Protein AF-G0MJ60-F1 (afdb_monomer_lite)

InterPro domains:
  IPR000194 ATPase, F1/V1/A1 complex, alpha/beta subunit, nucleotide-binding domain [PF00006] (176-302)
  IPR004100 ATPase, F1/V1/A1 complex, alpha/beta subunit, N-terminal domain [PF02874] (53-119)
  IPR005294 ATP synthase, F1 complex, alpha subunit [PTHR48082] (28-303)
  IPR023366 ATP synthase subunit alpha, N-terminal domain-like superfamily [G3DSA:2.40.30.20] (29-120)
  IPR027417 P-loop containing nucleoside triphosphate hydrolase [G3DSA:3.40.50.300] (121-305)
  IPR027417 P-loop containing nucleoside triphosphate hydrolase [SSF52540] (123-303)
  IPR036121 ATPase, F1/V1/A1 complex, alpha/beta subunit, N-terminal domain superfamily [SSF50615] (37-121)

Structure (mmCIF, N/CA/C/O backbone):
data_AF-G0MJ60-F1
#
_entry.id   AF-G0MJ60-F1
#
loop_
_atom_site.group_PDB
_atom_site.id
_atom_site.type_symbol
_atom_site.label_atom_id
_atom_site.label_alt_id
_atom_site.label_comp_id
_atom_site.label_asym_id
_atom_site.label_entity_id
_atom_site.label_seq_id
_atom_site.pdbx_PDB_ins_code
_atom_site.Cartn_x
_atom_site.Cartn_y
_atom_site.Cartn_z
_atom_site.occupancy
_atom_site.B_iso_or_equiv
_atom_site.auth_seq_id
_atom_site.auth_comp_id
_atom_site.auth_asym_id
_atom_site.auth_atom_id
_atom_site.pdbx_PDB_model_num
ATOM 1 N N . MET A 1 1 ? -9.569 47.016 65.591 1.00 54.44 1 MET A N 1
ATOM 2 C CA . MET A 1 1 ? -9.064 47.065 64.193 1.00 54.44 1 MET A CA 1
ATOM 3 C C . MET A 1 1 ? -8.464 45.747 63.680 1.00 54.44 1 MET A C 1
ATOM 5 O O . MET A 1 1 ? -8.486 45.545 62.473 1.00 54.44 1 MET A O 1
ATOM 9 N N . PHE A 1 2 ? -7.985 44.834 64.536 1.00 45.47 2 PHE A N 1
ATOM 10 C CA . PHE A 1 2 ? -7.385 43.557 64.103 1.00 45.47 2 PHE A CA 1
ATOM 11 C C . PHE A 1 2 ? -8.395 42.517 63.573 1.00 45.47 2 PHE A C 1
ATOM 13 O O . PHE A 1 2 ? -8.154 41.914 62.532 1.00 45.47 2 PHE A O 1
ATOM 20 N N . ALA A 1 3 ? -9.566 42.371 64.204 1.00 50.34 3 ALA A N 1
ATOM 21 C CA . ALA A 1 3 ? -10.552 41.349 63.823 1.00 50.34 3 ALA A CA 1
ATOM 22 C C . ALA A 1 3 ? -11.125 41.527 62.399 1.00 50.34 3 ALA A C 1
ATOM 24 O O . ALA A 1 3 ? -11.262 40.556 61.661 1.00 50.34 3 ALA A O 1
ATOM 25 N N . LYS A 1 4 ? -11.380 42.771 61.961 1.00 50.56 4 LYS A N 1
ATOM 26 C CA . LYS A 1 4 ? -11.866 43.048 60.594 1.00 50.56 4 LYS A CA 1
ATOM 27 C C . LYS A 1 4 ? -10.830 42.705 59.519 1.00 50.56 4 LYS A C 1
ATOM 29 O O . LYS A 1 4 ? -11.213 42.260 58.450 1.00 50.56 4 LYS A O 1
ATOM 34 N N . ARG A 1 5 ? -9.529 42.864 59.793 1.00 51.34 5 ARG A N 1
ATOM 35 C CA . ARG A 1 5 ? -8.464 42.541 58.825 1.00 51.34 5 ARG A CA 1
ATOM 36 C C . ARG A 1 5 ? -8.266 41.033 58.647 1.00 51.34 5 ARG A C 1
ATOM 38 O O . ARG A 1 5 ? -8.018 40.598 57.528 1.00 51.34 5 ARG A O 1
ATOM 45 N N . VAL A 1 6 ? -8.436 40.250 59.712 1.00 58.47 6 VAL A N 1
ATOM 46 C CA . VAL A 1 6 ? -8.325 38.780 59.665 1.00 58.47 6 VAL A CA 1
ATOM 47 C C . VAL A 1 6 ? -9.501 38.156 58.907 1.00 58.47 6 VAL A C 1
ATOM 49 O O . VAL A 1 6 ? -9.290 37.296 58.057 1.00 58.47 6 VAL A O 1
ATOM 52 N N . VAL A 1 7 ? -10.726 38.646 59.129 1.00 59.84 7 VAL A N 1
ATOM 53 C CA . VAL A 1 7 ? -11.923 38.167 58.411 1.00 59.84 7 VAL A CA 1
ATOM 54 C C . VAL A 1 7 ? -11.858 38.505 56.919 1.00 59.84 7 VAL A C 1
ATOM 56 O O . VAL A 1 7 ? -12.189 37.664 56.084 1.00 59.84 7 VAL A O 1
ATOM 59 N N . THR A 1 8 ? -11.373 39.698 56.557 1.00 60.69 8 THR A N 1
ATOM 60 C CA . THR A 1 8 ? -11.193 40.048 55.143 1.00 60.69 8 THR A CA 1
ATOM 61 C C . THR A 1 8 ? -10.135 39.164 54.485 1.00 60.69 8 THR A C 1
ATOM 63 O O . THR A 1 8 ? -10.399 38.665 53.401 1.00 60.69 8 THR A O 1
ATOM 66 N N . ALA A 1 9 ? -9.000 38.901 55.146 1.00 57.59 9 ALA A N 1
ATOM 67 C CA . ALA A 1 9 ? -7.932 38.049 54.611 1.00 57.59 9 ALA A CA 1
ATOM 68 C C . ALA A 1 9 ? -8.353 36.578 54.428 1.00 57.59 9 ALA A C 1
ATOM 70 O O . ALA A 1 9 ? -7.997 35.959 53.426 1.00 57.59 9 ALA A O 1
ATOM 71 N N . LEU A 1 10 ? -9.156 36.033 55.351 1.00 53.66 10 LEU A N 1
ATOM 72 C CA . LEU A 1 10 ? -9.730 34.688 55.227 1.00 53.66 10 LEU A CA 1
ATOM 73 C C . LEU A 1 10 ? -10.715 34.599 54.052 1.00 53.66 10 LEU A C 1
ATOM 75 O O . LEU A 1 10 ? -10.657 33.650 53.272 1.00 53.66 10 LEU A O 1
ATOM 79 N N . ASN A 1 11 ? -11.554 35.619 53.855 1.00 51.12 11 ASN A N 1
ATOM 80 C CA . ASN A 1 11 ? -12.496 35.651 52.734 1.00 51.12 11 ASN A CA 1
ATOM 81 C C . ASN A 1 11 ? -11.802 35.795 51.369 1.00 51.12 11 ASN A C 1
ATOM 83 O O . ASN A 1 11 ? -12.279 35.228 50.383 1.00 51.12 11 ASN A O 1
ATOM 87 N N . THR A 1 12 ? -10.667 36.501 51.282 1.00 54.78 12 THR A N 1
ATOM 88 C CA . THR A 1 12 ? -9.861 36.535 50.049 1.00 54.78 12 THR A CA 1
ATOM 89 C C . THR A 1 12 ? -9.160 35.203 49.788 1.00 54.78 12 THR A C 1
ATOM 91 O O . THR A 1 12 ? -9.137 34.762 48.643 1.00 54.78 12 THR A O 1
ATOM 94 N N . ALA A 1 13 ? -8.651 34.525 50.822 1.00 50.16 13 ALA A N 1
ATOM 95 C CA . ALA A 1 13 ? -8.004 33.218 50.676 1.00 50.16 13 ALA A CA 1
ATOM 96 C C . ALA A 1 13 ? -8.979 32.129 50.182 1.00 50.16 13 ALA A C 1
ATOM 98 O O . ALA A 1 13 ? -8.639 31.365 49.279 1.00 50.16 13 ALA A O 1
ATOM 99 N N . VAL A 1 14 ? -10.221 32.126 50.684 1.00 51.00 14 VAL A N 1
ATOM 100 C CA . VAL A 1 14 ? -11.287 31.213 50.223 1.00 51.00 14 VAL A CA 1
ATOM 101 C C . VAL A 1 14 ? -11.702 31.513 48.774 1.00 51.00 14 VAL A C 1
ATOM 103 O O . VAL A 1 14 ? -11.922 30.592 47.986 1.00 51.00 14 VAL A O 1
ATOM 106 N N . LYS A 1 15 ? -11.740 32.791 48.363 1.00 46.34 15 LYS A N 1
ATOM 107 C CA . LYS A 1 15 ? -12.003 33.171 46.960 1.00 46.34 15 LYS A CA 1
ATOM 108 C C . LYS A 1 15 ? -10.890 32.734 46.001 1.00 46.34 15 LYS A C 1
ATOM 110 O O . LYS A 1 15 ? -11.195 32.337 44.880 1.00 46.34 15 LYS A O 1
ATOM 115 N N . VAL A 1 16 ? -9.627 32.780 46.428 1.00 52.78 16 VAL A N 1
ATOM 116 C CA . VAL A 1 16 ? -8.479 32.355 45.607 1.00 52.78 16 VAL A CA 1
ATOM 117 C C . VAL A 1 16 ? -8.405 30.827 45.492 1.00 52.78 16 VAL A C 1
ATOM 119 O O . VAL A 1 16 ? -8.124 30.322 44.407 1.00 52.78 16 VAL A O 1
ATOM 122 N N . GLN A 1 17 ? -8.752 30.078 46.547 1.00 46.25 17 GLN A N 1
ATOM 123 C CA . GLN A 1 17 ? -8.867 28.614 46.467 1.00 46.25 17 GLN A CA 1
ATOM 124 C C . GLN A 1 17 ? -10.016 28.162 45.551 1.00 46.25 17 GLN A C 1
ATOM 126 O O . GLN A 1 17 ? -9.816 27.267 44.733 1.00 46.25 17 GLN A O 1
ATOM 131 N N . ASN A 1 18 ? -11.175 28.829 45.587 1.00 39.41 18 ASN A N 1
ATOM 132 C CA . ASN A 1 18 ? -12.294 28.496 44.693 1.00 39.41 18 ASN A CA 1
ATOM 133 C C . ASN A 1 18 ? -12.046 28.900 43.227 1.00 39.41 18 ASN A C 1
ATOM 135 O O . ASN A 1 18 ? -12.547 28.239 42.319 1.00 39.41 18 ASN A O 1
ATOM 139 N N . ALA A 1 19 ? -11.236 29.933 42.973 1.00 41.22 19 ALA A N 1
ATOM 140 C CA . ALA A 1 19 ? -10.820 30.301 41.617 1.00 41.22 19 ALA A CA 1
ATOM 141 C C . ALA A 1 19 ? -9.794 29.317 41.017 1.00 41.22 19 ALA A C 1
ATOM 143 O O . ALA A 1 19 ? -9.767 29.136 39.803 1.00 41.22 19 ALA A O 1
ATOM 144 N N . GLY A 1 20 ? -8.987 28.646 41.849 1.00 34.19 20 GLY A N 1
ATOM 145 C CA . GLY A 1 20 ? -8.040 27.611 41.412 1.00 34.19 20 GLY A CA 1
ATOM 146 C C . GLY A 1 20 ? -8.690 26.274 41.035 1.00 34.19 20 GLY A C 1
ATOM 147 O O . GLY A 1 20 ? -8.126 25.525 40.243 1.00 34.19 20 GLY A O 1
ATOM 148 N N . ILE A 1 21 ? -9.890 25.993 41.551 1.00 39.50 21 ILE A N 1
ATOM 149 C CA . ILE A 1 21 ? -10.638 24.751 41.280 1.00 39.50 21 ILE A CA 1
ATOM 150 C C . ILE A 1 21 ? -11.489 24.872 40.000 1.00 39.50 21 ILE A C 1
ATOM 152 O O . ILE A 1 21 ? -11.779 23.876 39.342 1.00 39.50 21 ILE A O 1
ATOM 156 N N . ALA A 1 22 ? -11.839 26.092 39.580 1.00 34.38 22 ALA A N 1
ATOM 157 C CA . ALA A 1 22 ? -12.665 26.323 38.392 1.00 34.38 22 ALA A CA 1
ATOM 158 C C . ALA A 1 22 ? -11.919 26.134 37.051 1.00 34.38 22 ALA A C 1
ATOM 160 O O . ALA A 1 22 ? -12.559 26.031 36.003 1.00 34.38 22 ALA A O 1
ATOM 161 N N . THR A 1 23 ? -10.583 26.066 37.054 1.00 34.84 23 THR A N 1
ATOM 162 C CA . THR A 1 23 ? -9.768 26.073 35.820 1.00 34.84 23 THR A CA 1
ATOM 163 C C . THR A 1 23 ? -9.271 24.688 35.385 1.00 34.84 23 THR A C 1
ATOM 165 O O . THR A 1 23 ? -8.738 24.555 34.288 1.00 34.84 23 THR A O 1
ATOM 168 N N . THR A 1 24 ? -9.488 23.636 36.181 1.00 33.94 24 THR A N 1
ATOM 169 C CA . THR A 1 24 ? -9.115 22.243 35.847 1.00 33.94 24 THR A CA 1
ATOM 170 C C . THR A 1 24 ? -10.289 21.371 35.389 1.00 33.94 24 THR A C 1
ATOM 172 O O . THR A 1 24 ? -10.084 20.223 35.013 1.00 33.94 24 THR A O 1
ATOM 175 N N . ALA A 1 25 ? -11.506 21.919 35.312 1.00 32.41 25 ALA A N 1
ATOM 176 C CA . ALA A 1 25 ? -12.705 21.206 34.851 1.00 32.41 25 ALA A CA 1
ATOM 177 C C . ALA A 1 25 ? -13.081 21.483 33.377 1.00 32.41 25 ALA A C 1
ATOM 179 O O . ALA A 1 25 ? -14.219 21.267 32.969 1.00 32.41 25 ALA A O 1
ATOM 180 N N . ARG A 1 26 ? -12.142 21.954 32.545 1.00 31.30 26 ARG A N 1
ATOM 181 C CA . ARG A 1 26 ? -12.299 21.977 31.076 1.00 31.30 26 ARG A CA 1
ATOM 182 C C . ARG A 1 26 ? -11.484 20.855 30.455 1.00 31.30 26 ARG A C 1
ATOM 184 O O . ARG A 1 26 ? -10.456 21.082 29.830 1.00 31.30 26 ARG A O 1
ATOM 191 N N . GLY A 1 27 ? -11.935 19.630 30.670 1.00 34.69 27 GLY A N 1
ATOM 192 C CA . GLY A 1 27 ? -11.237 18.466 30.148 1.00 34.69 27 GLY A CA 1
ATOM 193 C C . GLY A 1 27 ? -11.953 17.164 30.433 1.00 34.69 27 GLY A C 1
ATOM 194 O O . GLY A 1 27 ? -11.290 16.233 30.841 1.00 34.69 27 GLY A O 1
ATOM 195 N N . MET A 1 28 ? -13.281 17.121 30.287 1.00 37.91 28 MET A N 1
ATOM 196 C CA . MET A 1 28 ? -14.085 15.900 30.120 1.00 37.91 28 MET A CA 1
ATOM 197 C C . MET A 1 28 ? -15.556 16.311 30.022 1.00 37.91 28 MET A C 1
ATOM 199 O O . MET A 1 28 ? -16.295 16.302 30.997 1.00 37.91 28 MET A O 1
ATOM 203 N N . ALA A 1 29 ? -15.981 16.704 28.823 1.00 34.25 29 ALA A N 1
ATOM 204 C CA . ALA A 1 29 ? -17.389 16.639 28.454 1.00 34.25 29 ALA A CA 1
ATOM 205 C C . ALA A 1 29 ? -17.613 15.288 27.759 1.00 34.25 29 ALA A C 1
ATOM 207 O O . ALA A 1 29 ? -17.734 15.219 26.542 1.00 34.25 29 ALA A O 1
ATOM 208 N N . ALA A 1 30 ? -17.556 14.209 28.540 1.00 41.56 30 ALA A N 1
ATOM 209 C CA . ALA A 1 30 ? -18.391 13.044 28.274 1.00 41.56 30 ALA A CA 1
ATOM 210 C C . ALA A 1 30 ? -19.732 13.386 28.924 1.00 41.56 30 ALA A C 1
ATOM 212 O O . ALA A 1 30 ? -19.757 13.820 30.081 1.00 41.56 30 ALA A O 1
ATOM 213 N N . SER A 1 31 ? -20.822 13.347 28.164 1.00 45.84 31 SER A N 1
ATOM 214 C CA . SER A 1 31 ? -22.117 13.811 28.656 1.00 45.84 31 SER A CA 1
ATOM 215 C C . SER A 1 31 ? -22.508 13.009 29.906 1.00 45.84 31 SER A C 1
ATOM 217 O O . SER A 1 31 ? -22.337 11.793 29.950 1.00 45.84 31 SER A O 1
ATOM 219 N N . GLY A 1 32 ? -23.029 13.660 30.954 1.00 51.28 32 GLY A N 1
ATOM 220 C CA . GLY A 1 32 ? -23.423 12.982 32.204 1.00 51.28 32 GLY A CA 1
ATOM 221 C C . GLY A 1 32 ? -24.431 11.835 32.006 1.00 51.28 32 GLY A C 1
ATOM 222 O O . GLY A 1 32 ? -24.570 10.970 32.870 1.00 51.28 32 GLY A O 1
ATOM 223 N N . SER A 1 33 ? -25.085 11.781 30.843 1.00 58.59 33 SER A N 1
ATOM 224 C CA . SER A 1 33 ? -25.929 10.672 30.396 1.00 58.59 33 SER A CA 1
ATOM 225 C C . SER A 1 33 ? -25.166 9.393 30.030 1.00 58.59 33 SER A C 1
ATOM 227 O O . SER A 1 33 ? -25.712 8.309 30.211 1.00 58.59 33 SER A O 1
ATOM 229 N N . GLU A 1 34 ? -23.928 9.480 29.537 1.00 54.66 34 GLU A N 1
ATOM 230 C CA . GLU A 1 34 ? -23.114 8.317 29.137 1.00 54.66 34 GLU A CA 1
ATOM 231 C C . GLU A 1 34 ? -22.663 7.512 30.354 1.00 54.66 34 GLU A C 1
ATOM 233 O O . GLU A 1 34 ? -22.839 6.295 30.413 1.00 54.66 34 GLU A O 1
ATOM 238 N N . VAL A 1 35 ? -22.138 8.213 31.361 1.00 64.31 35 VAL A N 1
ATOM 239 C CA . VAL A 1 35 ? -21.702 7.602 32.620 1.00 64.31 35 VAL A CA 1
ATOM 240 C C . VAL A 1 35 ? -22.905 7.024 33.367 1.00 64.31 35 VAL A C 1
ATOM 242 O O . VAL A 1 35 ? -22.814 5.921 33.896 1.00 64.31 35 VAL A O 1
ATOM 245 N N . SER A 1 36 ? -24.054 7.709 33.335 1.00 69.94 36 SER A N 1
ATOM 246 C CA . SER A 1 36 ? -25.280 7.236 33.991 1.00 69.94 36 SER A CA 1
ATOM 247 C C . SER A 1 36 ? -25.836 5.963 33.349 1.00 69.94 36 SER A C 1
ATOM 249 O O . SER A 1 36 ? -26.116 5.023 34.076 1.00 69.94 36 SER A O 1
ATOM 251 N N . LYS A 1 37 ? -25.898 5.857 32.011 1.00 69.69 37 LYS A N 1
ATOM 252 C CA . LYS A 1 37 ? -26.376 4.632 31.333 1.00 69.69 37 LYS A CA 1
ATOM 253 C C . LYS A 1 37 ? -25.470 3.424 31.573 1.00 69.69 37 LYS A C 1
ATOM 255 O O . LYS A 1 37 ? -25.962 2.329 31.818 1.00 69.69 37 LYS A O 1
ATOM 260 N N . ILE A 1 38 ? -24.149 3.619 31.534 1.00 68.44 38 ILE A N 1
ATOM 261 C CA . ILE A 1 38 ? -23.183 2.537 31.792 1.00 68.44 38 ILE A CA 1
ATOM 262 C C . ILE A 1 38 ? -23.239 2.102 33.268 1.00 68.44 38 ILE A C 1
ATOM 264 O O . ILE A 1 38 ? -23.095 0.918 33.577 1.00 68.44 38 ILE A O 1
ATOM 268 N N . LEU A 1 39 ? -23.464 3.043 34.192 1.00 68.12 39 LEU A N 1
ATOM 269 C CA . LEU A 1 39 ? -23.657 2.746 35.614 1.00 68.12 39 LEU A CA 1
ATOM 270 C C . LEU A 1 39 ? -25.002 2.066 35.889 1.00 68.12 39 LEU A C 1
ATOM 272 O O . LEU A 1 39 ? -25.039 1.124 36.674 1.00 68.12 39 LEU A O 1
ATOM 276 N N . GLU A 1 40 ? -26.080 2.487 35.230 1.00 70.25 40 GLU A N 1
ATOM 277 C CA . GLU A 1 40 ? -27.395 1.843 35.298 1.00 70.25 40 GLU A CA 1
ATOM 278 C C . GLU A 1 40 ? -27.322 0.397 34.793 1.00 70.25 40 GLU A C 1
ATOM 280 O O . GLU A 1 40 ? -27.773 -0.502 35.498 1.00 70.25 40 GLU A O 1
ATOM 285 N N . GLU A 1 41 ? -26.669 0.142 33.649 1.00 67.06 41 GLU A N 1
ATOM 286 C CA . GLU A 1 41 ? -26.423 -1.219 33.139 1.00 67.06 41 GLU A CA 1
ATOM 287 C C . GLU A 1 41 ? -25.628 -2.078 34.147 1.00 67.06 41 GLU A C 1
ATOM 289 O O . GLU A 1 41 ? -25.938 -3.256 34.329 1.00 67.06 41 GLU A O 1
ATOM 294 N N . ARG A 1 42 ? -24.646 -1.498 34.861 1.00 60.88 42 ARG A N 1
ATOM 295 C CA . ARG A 1 42 ? -23.887 -2.199 35.919 1.00 60.88 42 ARG A CA 1
ATOM 296 C C . ARG A 1 42 ? -24.704 -2.468 37.187 1.00 60.88 42 ARG A C 1
ATOM 298 O O . ARG A 1 42 ? -24.479 -3.489 37.829 1.00 60.88 42 ARG A O 1
ATOM 305 N N . ILE A 1 43 ? -25.610 -1.567 37.566 1.00 67.19 43 ILE A N 1
ATOM 306 C CA . ILE A 1 43 ? -26.455 -1.691 38.768 1.00 67.19 43 ILE A CA 1
ATOM 307 C C . ILE A 1 43 ? -27.618 -2.662 38.527 1.00 67.19 43 ILE A C 1
ATOM 309 O O . ILE A 1 43 ? -27.999 -3.398 39.434 1.00 67.19 43 ILE A O 1
ATOM 313 N N . LEU A 1 44 ? -28.153 -2.709 37.304 1.00 65.12 44 LEU A N 1
ATOM 314 C CA 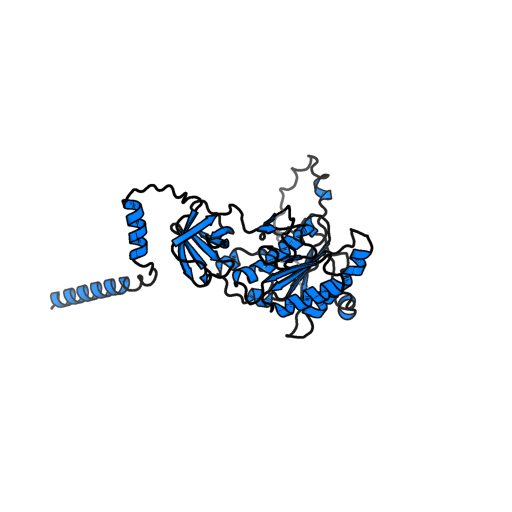. LEU A 1 44 ? -29.284 -3.563 36.927 1.00 65.12 44 LEU A CA 1
ATOM 315 C C . LEU A 1 44 ? -28.933 -5.054 36.816 1.00 65.12 44 LEU A C 1
ATOM 317 O O . LEU A 1 44 ? -29.816 -5.851 36.503 1.00 65.12 44 LEU A O 1
ATOM 321 N N . GLY A 1 45 ? -27.678 -5.451 37.069 1.00 50.22 45 GLY A N 1
ATOM 322 C CA . GLY A 1 45 ? -27.286 -6.855 37.255 1.00 50.22 45 GLY A CA 1
ATOM 323 C C . GLY A 1 45 ? -27.631 -7.777 36.084 1.00 50.22 45 GLY A C 1
ATOM 324 O O . GLY A 1 45 ? -27.663 -8.995 36.241 1.00 50.22 45 GLY A O 1
ATOM 325 N N . THR A 1 46 ? -27.913 -7.214 34.908 1.00 47.09 46 THR A N 1
ATOM 326 C CA . THR A 1 46 ? -28.185 -7.999 33.716 1.00 47.09 46 THR A CA 1
ATOM 327 C C . THR A 1 46 ? -26.832 -8.392 33.151 1.00 47.09 46 THR A C 1
ATOM 329 O O . THR A 1 46 ? -26.265 -7.707 32.302 1.00 47.09 46 THR A O 1
ATOM 332 N N . GLU A 1 47 ? -26.303 -9.515 33.632 1.00 45.72 47 GLU A N 1
ATOM 333 C CA . GLU A 1 47 ? -25.312 -10.308 32.911 1.00 45.72 47 GLU A CA 1
ATOM 334 C C . GLU A 1 47 ? -25.948 -10.842 31.613 1.00 45.72 47 GLU A C 1
ATOM 336 O O . GLU A 1 47 ? -26.038 -12.042 31.369 1.00 45.72 47 GLU A O 1
ATOM 341 N N . THR A 1 48 ? -26.405 -9.962 30.719 1.00 49.22 48 THR A N 1
ATOM 342 C CA . THR A 1 48 ? -26.344 -10.311 29.307 1.00 49.22 48 THR A CA 1
ATOM 343 C C . THR A 1 48 ? -24.859 -10.446 29.048 1.00 49.22 48 THR A C 1
ATOM 345 O O . THR A 1 48 ? -24.158 -9.436 28.986 1.00 49.22 48 THR A O 1
ATOM 348 N N . GLY A 1 49 ? -24.379 -11.689 28.988 1.00 46.19 49 GLY A N 1
ATOM 349 C CA . GLY A 1 49 ? -23.034 -12.071 28.577 1.00 46.19 49 GLY A CA 1
ATOM 350 C C . GLY A 1 49 ? -22.770 -11.657 27.132 1.00 46.19 49 GLY A C 1
ATOM 351 O O . GLY A 1 49 ? -22.491 -12.480 26.268 1.00 46.19 49 GLY A O 1
ATOM 352 N N . ILE A 1 50 ? -22.888 -10.363 26.844 1.00 52.66 50 ILE A N 1
ATOM 353 C CA . ILE A 1 50 ? -22.231 -9.733 25.722 1.00 52.66 50 ILE A CA 1
ATOM 354 C C . ILE A 1 50 ? -20.766 -9.934 26.054 1.00 52.66 50 ILE A C 1
ATOM 356 O O . ILE A 1 50 ? -20.292 -9.455 27.084 1.00 52.66 50 ILE A O 1
ATOM 360 N N . ASN A 1 51 ? -20.089 -10.737 25.244 1.00 59.72 51 ASN A N 1
ATOM 361 C CA . ASN A 1 51 ? -18.696 -11.097 25.423 1.00 59.72 51 ASN A CA 1
ATOM 362 C C . ASN A 1 51 ? -17.827 -9.832 25.253 1.00 59.72 51 ASN A C 1
ATOM 364 O O . ASN A 1 51 ? -17.224 -9.610 24.203 1.00 59.72 51 ASN A O 1
ATOM 368 N N . LEU A 1 52 ? -17.831 -8.947 26.260 1.00 62.31 52 LEU A N 1
ATOM 369 C CA . LEU A 1 52 ? -17.146 -7.646 26.288 1.00 62.31 52 LEU A CA 1
ATOM 370 C C . LEU A 1 52 ? -15.619 -7.808 26.241 1.00 62.31 52 LEU A C 1
ATOM 372 O O . LEU A 1 52 ? -14.877 -6.835 26.111 1.00 62.31 52 LEU A O 1
ATOM 376 N N . GLU A 1 53 ? -15.140 -9.045 26.372 1.00 71.12 53 GLU A N 1
ATOM 377 C CA . GLU A 1 53 ? -13.753 -9.413 26.126 1.00 71.12 53 GLU A CA 1
ATOM 378 C C . GLU A 1 53 ? -13.365 -9.259 24.651 1.00 71.12 53 GLU A C 1
ATOM 380 O O . GLU A 1 53 ? -12.255 -8.814 24.350 1.00 71.12 53 GLU A O 1
ATOM 385 N N . GLU A 1 54 ? -14.288 -9.579 23.739 1.00 81.75 54 GLU A N 1
ATOM 386 C CA . GLU A 1 54 ? -14.053 -9.623 22.289 1.00 81.75 54 GLU A CA 1
ATOM 387 C C . GLU A 1 54 ? -14.884 -8.609 21.498 1.00 81.75 54 GLU A C 1
ATOM 389 O O . GLU A 1 54 ? -14.574 -8.303 20.343 1.00 81.75 54 GLU A O 1
ATOM 394 N N . THR A 1 55 ? -15.928 -8.071 22.125 1.00 89.00 55 THR A N 1
ATOM 395 C CA . THR A 1 55 ? -16.840 -7.096 21.532 1.00 89.00 55 THR A CA 1
ATOM 396 C C . THR A 1 55 ? -16.856 -5.802 22.336 1.00 89.00 55 THR A C 1
ATOM 398 O O . THR A 1 55 ? -16.590 -5.782 23.539 1.00 89.00 55 THR A O 1
ATOM 401 N N . GLY A 1 56 ? -17.137 -4.698 21.657 1.00 90.44 56 GLY A N 1
ATOM 402 C CA . GLY A 1 56 ? -17.293 -3.386 22.263 1.00 90.44 56 G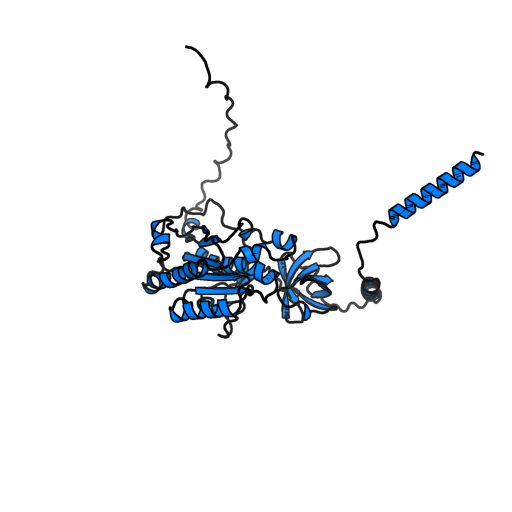LY A CA 1
ATOM 403 C C . GLY A 1 56 ? -18.447 -2.607 21.651 1.00 90.44 56 GLY A C 1
ATOM 404 O O . GLY A 1 56 ? -19.016 -3.021 20.642 1.00 90.44 56 GLY A O 1
ATOM 405 N N . LYS A 1 57 ? -18.787 -1.477 22.269 1.00 92.81 57 LYS A N 1
ATOM 406 C CA . LYS A 1 57 ? -19.786 -0.522 21.775 1.00 92.81 57 LYS A CA 1
ATOM 407 C C . LYS A 1 57 ? -19.118 0.814 21.472 1.00 92.81 57 LYS A C 1
ATOM 409 O O . LYS A 1 57 ? -18.330 1.301 22.284 1.00 92.81 57 LYS A O 1
ATOM 414 N N . VAL A 1 58 ? -19.436 1.422 20.334 1.00 94.69 58 VAL A N 1
ATOM 415 C CA . VAL A 1 58 ? -18.976 2.777 20.003 1.00 94.69 58 VAL A CA 1
ATOM 416 C C . VAL A 1 58 ? -19.613 3.771 20.975 1.00 94.69 58 VAL A C 1
ATOM 418 O O . VAL A 1 58 ? -20.833 3.863 21.062 1.00 94.69 58 VAL A O 1
ATOM 421 N N . LEU A 1 59 ? -18.789 4.510 21.712 1.00 92.69 59 LEU A N 1
ATOM 422 C CA . LEU A 1 59 ? -19.214 5.606 22.582 1.00 92.69 59 LEU A CA 1
ATOM 423 C C . LEU A 1 59 ? -19.409 6.888 21.783 1.00 92.69 59 LEU A C 1
ATOM 425 O O . LEU A 1 59 ? -20.425 7.550 21.921 1.00 92.69 59 LEU A O 1
ATOM 429 N N . SER A 1 60 ? -18.423 7.227 20.957 1.00 92.19 60 SER A N 1
ATOM 430 C CA . SER A 1 60 ? -18.446 8.416 20.113 1.00 92.19 60 SER A CA 1
ATOM 431 C C . SER A 1 60 ? -17.561 8.229 18.892 1.00 92.19 60 SER A C 1
ATOM 433 O O . SER A 1 60 ? -16.625 7.422 18.901 1.00 92.19 60 SER A O 1
ATOM 435 N N . ILE A 1 61 ? -17.854 8.982 17.836 1.00 92.44 61 ILE A N 1
ATOM 436 C CA . ILE A 1 61 ? -17.049 9.025 16.620 1.00 92.44 61 ILE A CA 1
ATOM 437 C C . ILE A 1 61 ? -16.874 10.468 16.154 1.00 92.44 61 ILE A C 1
ATOM 439 O O . ILE A 1 61 ? -17.824 11.247 16.123 1.00 92.44 61 ILE A O 1
ATOM 443 N N . GLY A 1 62 ? -15.643 10.831 15.805 1.00 88.31 62 GLY A N 1
ATOM 444 C CA . GLY A 1 62 ? -15.315 12.149 15.276 1.00 88.31 62 GLY A CA 1
ATOM 445 C C . GLY A 1 62 ? -13.951 12.145 14.604 1.00 88.31 62 GLY A C 1
ATOM 446 O O . GLY A 1 62 ? -13.035 11.462 15.062 1.00 88.31 62 GLY A O 1
ATOM 447 N N . ASP A 1 63 ? -13.830 12.884 13.502 1.00 83.88 63 ASP A N 1
ATOM 448 C CA . ASP A 1 63 ? -12.592 13.038 12.729 1.00 83.88 63 ASP A CA 1
ATOM 449 C C . ASP A 1 63 ? -11.922 11.695 12.355 1.00 83.88 63 ASP A C 1
ATOM 451 O O . ASP A 1 63 ? -10.699 11.553 12.395 1.00 83.88 63 ASP A O 1
ATOM 455 N N . GLY A 1 64 ? -12.721 10.671 12.019 1.00 86.50 64 GLY A N 1
ATOM 456 C CA . GLY A 1 64 ? -12.215 9.330 11.696 1.00 86.50 64 GLY A CA 1
ATOM 457 C C . GLY A 1 64 ? -11.671 8.520 12.883 1.00 86.50 64 GLY A C 1
ATOM 458 O O . GLY A 1 64 ? -11.021 7.491 12.672 1.00 86.50 64 GLY A O 1
ATOM 459 N N . ILE A 1 65 ? -11.924 8.953 14.122 1.00 91.25 65 ILE A N 1
ATOM 460 C CA . ILE A 1 65 ? -11.556 8.247 15.353 1.00 91.25 65 ILE A CA 1
ATOM 461 C C . ILE A 1 65 ? -12.829 7.854 16.102 1.00 91.25 65 ILE A C 1
ATOM 463 O O . ILE A 1 65 ? -13.632 8.707 16.477 1.00 91.25 65 ILE A O 1
ATOM 467 N N . ALA A 1 66 ? -12.991 6.560 16.361 1.00 93.25 66 ALA A N 1
ATOM 468 C CA . ALA A 1 66 ? -14.047 6.024 17.207 1.00 93.25 66 ALA A CA 1
ATOM 469 C C . ALA A 1 66 ? -13.498 5.721 18.606 1.00 93.25 66 ALA A C 1
ATOM 471 O O . ALA A 1 66 ? -12.434 5.117 18.752 1.00 93.25 66 ALA A O 1
ATOM 472 N N . ARG A 1 67 ? -14.229 6.114 19.648 1.00 93.56 67 ARG A N 1
ATOM 473 C CA . ARG A 1 67 ? -13.993 5.661 21.023 1.00 93.56 67 ARG A CA 1
ATOM 474 C C . ARG A 1 67 ? -14.899 4.480 21.293 1.00 93.56 67 ARG A C 1
ATOM 476 O O . ARG A 1 67 ? -16.107 4.595 21.129 1.00 93.56 67 ARG A O 1
ATOM 483 N N . VAL A 1 68 ? -14.328 3.359 21.704 1.00 94.06 68 VAL A N 1
ATOM 484 C CA . VAL A 1 68 ? -15.059 2.104 21.879 1.00 94.06 68 VAL A CA 1
ATOM 485 C C . VAL A 1 68 ? -14.944 1.647 23.326 1.00 94.06 68 VAL A C 1
ATOM 487 O O . VAL A 1 68 ? -13.845 1.541 23.860 1.00 94.06 68 VAL A O 1
ATOM 490 N N . TYR A 1 69 ? -16.074 1.374 23.967 1.00 92.00 69 TYR A N 1
ATOM 491 C CA . TYR A 1 69 ? -16.134 0.745 25.283 1.00 92.00 69 TYR A CA 1
ATOM 492 C C . TYR A 1 69 ? -16.085 -0.776 25.152 1.00 92.00 69 TYR A C 1
ATOM 494 O O . TYR A 1 69 ? -16.772 -1.332 24.297 1.00 92.00 69 TYR A O 1
ATOM 502 N N . GLY A 1 70 ? -15.340 -1.457 26.021 1.00 89.25 70 GLY A N 1
ATOM 503 C CA . GLY A 1 70 ? -15.177 -2.915 25.983 1.00 89.25 70 GLY A CA 1
ATOM 504 C C . GLY A 1 70 ? -13.862 -3.323 25.326 1.00 89.25 70 GLY A C 1
ATOM 505 O O . GLY A 1 70 ? -12.841 -2.688 25.576 1.00 89.25 70 GLY A O 1
ATOM 506 N N . LEU A 1 71 ? -13.879 -4.389 24.515 1.00 88.44 71 LEU A N 1
ATOM 507 C CA . LEU A 1 71 ? -12.686 -4.925 23.842 1.00 88.44 71 LEU A CA 1
ATOM 508 C C . LEU A 1 71 ? -11.528 -5.228 24.818 1.00 88.44 71 LEU A C 1
ATOM 510 O O . LEU A 1 71 ? -10.371 -4.950 24.515 1.00 88.44 71 LEU A O 1
ATOM 514 N N . LYS A 1 72 ? -11.814 -5.798 25.999 1.00 84.94 72 LYS A N 1
ATOM 515 C CA . LYS A 1 72 ? -10.819 -5.925 27.089 1.00 84.94 72 LYS A CA 1
ATOM 516 C C . LYS A 1 72 ? -9.531 -6.652 26.687 1.00 84.94 72 LYS A C 1
ATOM 518 O O . LYS A 1 72 ? -8.467 -6.325 27.201 1.00 84.94 72 LYS A O 1
ATOM 523 N N . ASN A 1 73 ? -9.624 -7.625 25.779 1.00 87.25 73 ASN A N 1
ATOM 524 C CA . ASN A 1 73 ? -8.481 -8.438 25.362 1.00 87.25 73 ASN A CA 1
ATOM 525 C C . ASN A 1 73 ? -7.801 -7.923 24.080 1.00 87.25 73 ASN A C 1
ATOM 527 O O . ASN A 1 73 ? -6.964 -8.637 23.515 1.00 87.25 73 ASN A O 1
ATOM 531 N N . ILE A 1 74 ? -8.171 -6.739 23.582 1.00 90.75 74 ILE A N 1
ATOM 532 C CA . ILE A 1 74 ? -7.611 -6.191 22.346 1.00 90.75 74 ILE A CA 1
ATOM 533 C C . ILE A 1 74 ? -6.137 -5.825 22.501 1.00 90.75 74 ILE A C 1
ATOM 535 O O . ILE A 1 74 ? -5.686 -5.344 23.541 1.00 90.75 74 ILE A O 1
ATOM 539 N N . GLN A 1 75 ? -5.375 -6.056 21.442 1.00 88.88 75 GLN A N 1
ATOM 540 C CA . GLN A 1 75 ? -3.972 -5.687 21.360 1.00 88.88 75 GLN A CA 1
ATOM 541 C C . GLN A 1 75 ? -3.818 -4.336 20.656 1.00 88.88 75 GLN A C 1
ATOM 543 O O . GLN A 1 75 ? -4.652 -3.922 19.850 1.00 88.88 75 GLN A O 1
ATOM 548 N N . ALA A 1 76 ? -2.724 -3.634 20.950 1.00 86.81 76 ALA A N 1
ATOM 549 C CA . ALA A 1 76 ? -2.362 -2.458 20.171 1.00 86.81 76 ALA A CA 1
ATOM 550 C C . ALA A 1 76 ? -2.135 -2.875 18.710 1.00 86.81 76 ALA A C 1
ATOM 552 O O . ALA A 1 76 ? -1.580 -3.945 18.459 1.00 86.81 76 ALA A O 1
ATOM 553 N N . GLU A 1 77 ? -2.561 -2.032 17.765 1.00 87.31 77 GLU A N 1
ATOM 554 C CA . GLU A 1 77 ? -2.439 -2.269 16.316 1.00 87.31 77 GLU A CA 1
ATOM 555 C C . GLU A 1 77 ? -3.306 -3.430 15.798 1.00 87.31 77 GLU A C 1
ATOM 557 O O . GLU A 1 77 ? -3.170 -3.867 14.652 1.00 87.31 77 GLU A O 1
ATOM 562 N N . GLU A 1 78 ? -4.221 -3.938 16.625 1.00 91.69 78 GLU A N 1
ATOM 563 C CA . GLU A 1 78 ? -5.166 -4.965 16.214 1.00 91.69 78 GLU A CA 1
ATOM 564 C C . GLU A 1 78 ? -6.267 -4.385 15.327 1.00 91.69 78 GLU A C 1
ATOM 566 O O . GLU A 1 78 ? -6.784 -3.287 15.559 1.00 91.69 78 GLU A O 1
ATOM 571 N N . MET A 1 79 ? -6.638 -5.147 14.304 1.00 92.19 79 MET A N 1
ATOM 572 C CA . MET A 1 79 ? -7.754 -4.829 13.433 1.00 92.19 79 MET A CA 1
ATOM 573 C C . MET A 1 79 ? -9.079 -5.105 14.143 1.00 92.19 79 MET A C 1
ATOM 575 O O . MET A 1 79 ? -9.277 -6.152 14.770 1.00 92.19 79 MET A O 1
ATOM 579 N N . VAL A 1 80 ? -10.019 -4.189 13.967 1.00 94.00 80 VAL A N 1
ATOM 580 C CA . VAL A 1 80 ? -11.407 -4.336 14.401 1.00 94.00 80 VAL A CA 1
ATOM 581 C C . VAL A 1 80 ? -12.349 -4.162 13.224 1.00 94.00 80 VAL A C 1
ATOM 583 O O . VAL A 1 80 ? -12.005 -3.534 12.220 1.00 94.00 80 VAL A O 1
ATOM 586 N N . GLU A 1 81 ? -13.542 -4.712 13.361 1.00 93.94 81 GLU A N 1
ATOM 587 C CA . GLU A 1 81 ? -14.624 -4.609 12.396 1.00 93.94 81 GLU A CA 1
ATOM 588 C C . GLU A 1 81 ? -15.851 -4.018 13.088 1.00 93.94 81 GLU A C 1
ATOM 590 O O . GLU A 1 81 ? -16.291 -4.501 14.134 1.00 93.94 81 GLU A O 1
ATOM 595 N N . PHE A 1 82 ? -16.363 -2.929 12.526 1.00 93.94 82 PHE A N 1
ATOM 596 C CA . PHE A 1 82 ? -17.614 -2.311 12.943 1.00 93.94 82 PHE A CA 1
ATOM 597 C C . PHE A 1 82 ? -18.790 -3.097 12.353 1.00 93.94 82 PHE A C 1
ATOM 599 O O . PHE A 1 82 ? -18.643 -3.744 11.320 1.00 93.94 82 PHE A O 1
ATOM 606 N N . ASP A 1 83 ? -19.972 -2.995 12.957 1.00 90.19 83 ASP A N 1
ATOM 607 C CA . ASP A 1 83 ? -21.191 -3.661 12.464 1.00 90.19 83 ASP A CA 1
ATOM 608 C C . ASP A 1 83 ? -21.543 -3.288 11.007 1.00 90.19 83 ASP A C 1
ATOM 610 O O . ASP A 1 83 ? -22.091 -4.083 10.249 1.00 90.19 83 ASP A O 1
ATOM 614 N N . SER A 1 84 ? -21.120 -2.100 10.569 1.00 88.25 84 SER A N 1
ATOM 615 C CA . SER A 1 84 ? -21.214 -1.638 9.178 1.00 88.25 84 SER A CA 1
ATOM 616 C C . SER A 1 84 ? -20.280 -2.361 8.1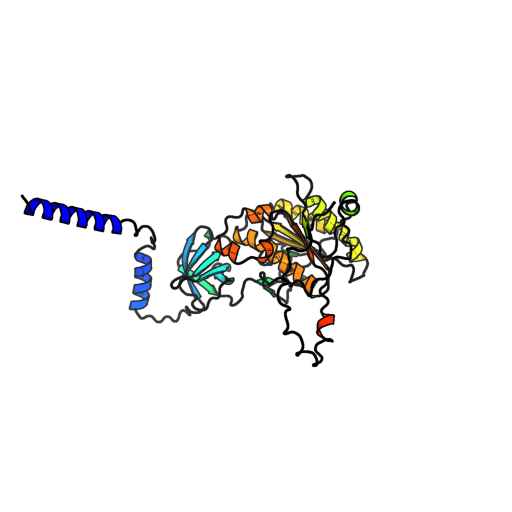90 1.00 88.25 84 SER A C 1
ATOM 618 O O . SER A 1 84 ? -20.306 -2.060 6.996 1.00 88.25 84 SER A O 1
ATOM 620 N N . GLY A 1 85 ? -19.420 -3.269 8.659 1.00 88.44 85 GLY A N 1
ATOM 621 C CA . GLY A 1 85 ? -18.372 -3.937 7.878 1.00 88.44 85 GLY A CA 1
ATOM 622 C C . GLY A 1 85 ? -17.138 -3.065 7.619 1.00 88.44 85 GLY A C 1
ATOM 623 O O . GLY A 1 85 ? -16.176 -3.503 6.981 1.00 88.44 85 GLY A O 1
ATOM 624 N N . ILE A 1 86 ? -17.133 -1.818 8.104 1.00 91.62 86 ILE A N 1
ATOM 625 C CA . ILE A 1 86 ? -15.950 -0.958 8.050 1.00 91.62 86 ILE A CA 1
ATOM 626 C C . ILE A 1 86 ? -14.894 -1.532 8.988 1.00 91.62 86 ILE A C 1
ATOM 628 O O . ILE A 1 86 ? -15.192 -2.011 10.080 1.00 91.62 86 ILE A O 1
ATOM 632 N N . LYS A 1 87 ? -13.636 -1.468 8.564 1.00 92.69 87 LYS A N 1
ATOM 633 C CA . LYS A 1 87 ? -12.505 -1.894 9.382 1.00 92.69 87 LYS A CA 1
ATOM 634 C C . LYS A 1 87 ? -11.876 -0.707 10.097 1.00 92.69 87 LYS A C 1
ATOM 636 O O . LYS A 1 87 ? -11.939 0.425 9.624 1.00 92.69 87 LYS A O 1
ATOM 641 N N . GLY A 1 88 ? -11.230 -0.972 11.219 1.00 92.75 88 GLY A N 1
ATOM 642 C CA . GLY A 1 88 ? -10.424 0.002 11.939 1.00 92.75 88 GLY A CA 1
ATOM 643 C C . GLY A 1 88 ? -9.216 -0.644 12.596 1.00 92.75 88 GLY A C 1
ATOM 644 O O . GLY A 1 88 ? -9.066 -1.863 12.573 1.00 92.75 88 GLY A O 1
ATOM 645 N N . MET A 1 89 ? -8.362 0.182 13.189 1.00 92.75 89 MET A N 1
ATOM 646 C CA . MET A 1 89 ? -7.195 -0.254 13.950 1.00 92.75 89 MET A CA 1
ATOM 647 C C . MET A 1 89 ? -7.244 0.312 15.361 1.00 92.75 89 MET A C 1
ATOM 649 O O . MET A 1 89 ? -7.373 1.526 15.545 1.00 92.75 89 MET A O 1
ATOM 653 N N . ALA A 1 90 ? -7.084 -0.562 16.349 1.00 92.38 90 ALA A N 1
ATOM 654 C CA . ALA A 1 90 ? -6.918 -0.170 17.736 1.00 92.38 90 ALA A CA 1
ATOM 655 C C . ALA A 1 90 ? -5.582 0.548 17.932 1.00 92.38 90 ALA A C 1
ATOM 657 O O . ALA A 1 90 ? -4.517 0.076 17.534 1.00 92.38 90 ALA A O 1
ATOM 658 N N . MET A 1 91 ? -5.651 1.719 18.548 1.00 86.38 91 MET A N 1
ATOM 659 C CA . MET A 1 91 ? -4.539 2.651 18.640 1.00 86.38 91 MET A CA 1
ATOM 660 C C . MET A 1 91 ? -4.201 3.015 20.076 1.00 86.38 91 MET A C 1
ATOM 662 O O . MET A 1 91 ? -3.053 2.892 20.497 1.00 86.38 91 MET A O 1
ATOM 666 N N . ASN A 1 92 ? -5.190 3.528 20.809 1.00 86.25 92 ASN A N 1
ATOM 667 C CA . ASN A 1 92 ? -5.026 3.868 22.213 1.00 86.25 92 ASN A CA 1
ATOM 668 C C . ASN A 1 92 ? -5.810 2.873 23.056 1.00 86.25 92 ASN A C 1
ATOM 670 O O . ASN A 1 92 ? -6.989 2.665 22.793 1.00 86.25 92 ASN A O 1
ATOM 674 N N . LEU A 1 93 ? -5.154 2.282 24.047 1.00 88.81 93 LEU A N 1
ATOM 675 C CA . LEU A 1 93 ? -5.775 1.385 25.011 1.00 88.81 93 LEU A CA 1
ATOM 676 C C . LEU A 1 93 ? -5.821 2.134 26.343 1.00 88.81 93 LEU A C 1
ATOM 678 O O . LEU A 1 93 ? -4.849 2.104 27.098 1.00 88.81 93 LEU A O 1
ATOM 682 N N . ASP A 1 94 ? -6.903 2.874 26.580 1.00 87.25 94 ASP A N 1
ATOM 683 C CA . ASP A 1 94 ? -7.156 3.479 27.886 1.00 87.25 94 ASP A CA 1
ATOM 684 C C . ASP A 1 94 ? -7.877 2.465 28.786 1.00 87.25 94 ASP A C 1
ATOM 686 O O . ASP A 1 94 ? -8.399 1.450 28.328 1.00 87.25 94 ASP A O 1
ATOM 690 N N . VAL A 1 95 ? -7.907 2.739 30.091 1.00 82.31 95 VAL A N 1
ATOM 691 C CA . VAL A 1 95 ? -8.509 1.833 31.087 1.00 82.31 95 VAL A CA 1
ATOM 692 C C . VAL A 1 95 ? -9.999 1.601 30.817 1.00 82.31 95 VAL A C 1
ATOM 694 O O . VAL A 1 95 ? -10.490 0.485 30.975 1.00 82.31 95 VAL A O 1
ATOM 697 N N . ASP A 1 96 ? -10.702 2.650 30.382 1.00 84.88 96 ASP A N 1
ATOM 698 C CA . ASP A 1 96 ? -12.158 2.633 30.223 1.00 84.88 96 ASP A CA 1
ATOM 699 C C . ASP A 1 96 ? -12.619 2.575 28.761 1.00 84.88 96 ASP A C 1
ATOM 701 O O . ASP A 1 96 ? -13.775 2.251 28.497 1.00 84.88 96 ASP A O 1
ATOM 705 N N . ASN A 1 97 ? -11.759 2.914 27.796 1.00 89.88 97 ASN A N 1
ATOM 706 C CA . ASN A 1 97 ? -12.115 2.915 26.378 1.00 89.88 97 ASN A CA 1
ATOM 707 C C . ASN A 1 97 ? -10.903 2.678 25.468 1.00 89.88 97 ASN A C 1
ATOM 709 O O . ASN A 1 97 ? -9.751 2.882 25.840 1.00 89.88 97 ASN A O 1
ATOM 713 N N . VAL A 1 98 ? -11.190 2.262 24.241 1.00 92.75 98 VAL A N 1
ATOM 714 C CA . VAL A 1 98 ? -10.213 2.006 23.191 1.00 92.75 98 VAL A CA 1
ATOM 715 C C . VAL A 1 98 ? -10.415 3.022 22.076 1.00 92.75 98 VAL A C 1
ATOM 717 O O . VAL A 1 98 ? -11.499 3.132 21.502 1.00 92.75 98 VAL A O 1
ATOM 720 N N . GLY A 1 99 ? -9.361 3.763 21.748 1.00 92.50 99 GLY A N 1
ATOM 721 C CA . GLY A 1 99 ? -9.324 4.623 20.573 1.00 92.50 99 GLY A CA 1
ATOM 722 C C . GLY A 1 99 ? -9.048 3.792 19.325 1.00 92.50 99 GLY A C 1
ATOM 723 O O . GLY A 1 99 ? -7.977 3.191 19.214 1.00 92.50 99 GLY A O 1
ATOM 724 N N . VAL A 1 100 ? -9.989 3.784 18.386 1.00 93.44 100 VAL A N 1
ATOM 725 C CA . VAL A 1 100 ? -9.917 3.070 17.110 1.00 93.44 100 VAL A CA 1
ATOM 726 C C . VAL A 1 100 ? -9.868 4.078 15.971 1.00 93.44 100 VAL A C 1
ATOM 728 O O . VAL A 1 100 ? -10.739 4.935 15.853 1.00 93.44 100 VAL A O 1
ATOM 731 N N . VAL A 1 101 ? -8.875 3.955 15.095 1.00 92.88 101 VAL A N 1
ATOM 732 C CA . VAL A 1 101 ? -8.841 4.713 13.841 1.00 92.88 101 VAL A CA 1
ATOM 733 C C . VAL A 1 101 ? -9.606 3.966 12.762 1.00 92.88 101 VAL A C 1
ATOM 735 O O . VAL A 1 101 ? -9.377 2.779 12.541 1.00 92.88 101 VAL A O 1
ATOM 738 N N . VAL A 1 102 ? -10.513 4.668 12.090 1.00 93.00 102 VAL A N 1
ATOM 739 C CA . VAL A 1 102 ? -11.429 4.099 11.100 1.00 93.00 102 VAL A CA 1
ATOM 740 C C . VAL A 1 102 ? -10.784 4.096 9.711 1.00 93.00 102 VAL A C 1
ATOM 742 O O . VAL A 1 102 ? -10.294 5.114 9.222 1.00 93.00 102 VAL A O 1
ATOM 745 N N . PHE A 1 103 ? -10.812 2.944 9.040 1.00 90.88 103 PHE A N 1
ATOM 746 C CA . PHE A 1 103 ? -10.319 2.748 7.675 1.00 90.88 103 PHE A CA 1
ATOM 747 C C . PHE A 1 103 ? -11.458 2.805 6.655 1.00 90.88 103 PHE A C 1
ATOM 749 O O . PHE A 1 103 ? -11.697 1.862 5.903 1.00 90.88 103 PHE A O 1
ATOM 756 N N . GLY A 1 104 ? -12.189 3.915 6.638 1.00 89.31 104 GLY A N 1
ATOM 757 C CA . GLY A 1 104 ? -13.350 4.070 5.770 1.00 89.31 104 GLY A CA 1
ATOM 758 C C . GLY A 1 104 ? -14.119 5.352 6.044 1.00 89.31 104 GLY A C 1
ATOM 759 O O . GLY A 1 104 ? -13.593 6.293 6.632 1.00 89.31 104 GLY A O 1
ATOM 760 N N . ASN A 1 105 ? -15.370 5.383 5.590 1.00 88.00 105 ASN A N 1
ATOM 761 C CA . ASN A 1 105 ? -16.263 6.514 5.805 1.00 88.00 105 ASN A CA 1
ATOM 762 C C . ASN A 1 105 ? -16.854 6.459 7.221 1.00 88.00 105 ASN A C 1
ATOM 764 O O . ASN A 1 105 ? -17.720 5.633 7.504 1.00 88.00 105 ASN A O 1
ATOM 768 N N . ASP A 1 106 ? -16.401 7.356 8.088 1.00 85.75 106 ASP A N 1
ATOM 769 C CA . ASP A 1 106 ? -16.837 7.466 9.481 1.00 85.75 106 ASP A CA 1
ATOM 770 C C . ASP A 1 106 ? -18.331 7.790 9.627 1.00 85.75 106 ASP A C 1
ATOM 772 O O . ASP A 1 106 ? -18.961 7.335 10.574 1.00 85.75 106 ASP A O 1
ATOM 776 N N . LYS A 1 107 ? -18.944 8.463 8.646 1.00 88.12 107 LYS A N 1
ATOM 777 C CA . LYS A 1 107 ? -20.375 8.833 8.662 1.00 88.12 107 LYS A CA 1
ATOM 778 C C . LYS A 1 107 ? -21.352 7.658 8.738 1.00 88.12 107 LYS A C 1
ATOM 780 O O . LYS A 1 107 ? -22.535 7.868 9.000 1.00 88.12 107 LYS A O 1
ATOM 785 N N . VAL A 1 108 ? -20.899 6.450 8.411 1.00 90.06 108 VAL A N 1
ATOM 786 C CA . VAL A 1 108 ? -21.738 5.243 8.439 1.00 90.06 108 VAL A CA 1
ATOM 787 C C . VAL A 1 108 ? -21.816 4.660 9.851 1.00 90.06 108 VAL A C 1
ATOM 789 O O . VAL A 1 108 ? -22.805 4.013 10.179 1.00 90.06 108 VAL A O 1
ATOM 792 N N . ILE A 1 109 ? -20.801 4.911 10.679 1.00 91.56 109 ILE A N 1
ATOM 793 C CA . ILE A 1 109 ? -20.713 4.394 12.043 1.00 91.56 109 ILE A CA 1
ATOM 794 C C . ILE A 1 109 ? -21.494 5.322 12.972 1.00 91.56 109 ILE A C 1
ATOM 796 O O . ILE A 1 109 ? -21.400 6.548 12.876 1.00 91.56 109 ILE A O 1
ATOM 800 N N . ARG A 1 110 ? -22.266 4.733 13.881 1.00 91.75 110 ARG A N 1
ATOM 801 C CA . ARG A 1 110 ? -23.088 5.447 14.859 1.00 91.75 110 ARG A CA 1
ATOM 802 C C . ARG A 1 110 ? -22.692 5.082 16.282 1.00 91.75 110 ARG A C 1
ATOM 804 O O . ARG A 1 110 ? -22.087 4.047 16.552 1.00 91.75 110 ARG A O 1
ATOM 811 N N . GLU A 1 111 ? -23.049 5.959 17.209 1.00 92.19 111 GLU A N 1
ATOM 812 C CA . GLU A 1 111 ? -22.947 5.660 18.635 1.00 92.19 111 GLU A CA 1
ATOM 813 C C . GLU A 1 111 ? -23.840 4.466 18.984 1.00 92.19 111 GLU A C 1
ATOM 815 O O . GLU A 1 111 ? -24.975 4.356 18.518 1.00 92.19 111 GLU A O 1
ATOM 820 N N . GLY A 1 112 ? -23.312 3.562 19.803 1.00 90.00 112 GLY A N 1
ATOM 821 C CA . GLY A 1 112 ? -23.942 2.293 20.148 1.00 90.00 112 GLY A CA 1
ATOM 822 C C . GLY A 1 112 ? -23.628 1.137 19.195 1.00 90.00 112 GLY A C 1
ATOM 823 O O . GLY A 1 112 ? -23.924 -0.000 19.563 1.00 90.00 112 GLY A O 1
ATOM 824 N N . ASP A 1 113 ? -22.998 1.386 18.037 1.00 93.12 113 ASP A N 1
ATOM 825 C CA . ASP A 1 113 ? -22.626 0.322 17.098 1.00 93.12 113 ASP A CA 1
ATOM 826 C C . ASP A 1 113 ? -21.697 -0.700 17.756 1.00 93.12 113 ASP A C 1
ATOM 828 O O . ASP A 1 113 ? -20.822 -0.365 18.564 1.00 93.12 113 ASP A O 1
ATOM 832 N N . ILE A 1 114 ? -21.873 -1.965 17.379 1.00 92.12 114 ILE A N 1
ATOM 833 C CA . ILE A 1 114 ? -21.040 -3.055 17.876 1.00 92.12 114 ILE A CA 1
ATOM 834 C C . ILE A 1 114 ? -19.724 -3.071 17.099 1.00 92.12 114 ILE A C 1
ATOM 836 O O . ILE A 1 114 ? -19.691 -2.978 15.872 1.00 92.12 114 ILE A O 1
ATOM 840 N N . VAL A 1 115 ? -18.629 -3.234 17.833 1.00 93.81 115 VAL A N 1
ATOM 841 C CA . VAL A 1 115 ? -17.283 -3.413 17.292 1.00 93.81 115 VAL A CA 1
ATOM 842 C C . VAL A 1 115 ? -16.776 -4.779 17.709 1.00 93.81 115 VAL A C 1
ATOM 844 O O . VAL A 1 115 ? -16.845 -5.140 18.883 1.00 93.81 115 VAL A O 1
ATOM 847 N N . LYS A 1 116 ? -16.257 -5.543 16.754 1.00 92.94 116 LYS A N 1
ATOM 848 C CA . LYS A 1 116 ? -15.694 -6.873 16.981 1.00 92.94 116 LYS A CA 1
ATOM 849 C C . LYS A 1 116 ? -14.207 -6.850 16.692 1.00 92.94 116 LYS A C 1
ATOM 851 O O . LYS A 1 116 ? -13.763 -6.280 15.695 1.00 92.94 116 LYS A O 1
ATOM 856 N N . ARG A 1 117 ? -13.421 -7.485 17.553 1.00 91.75 117 ARG A N 1
ATOM 857 C CA . ARG A 1 117 ? -12.004 -7.706 17.267 1.00 91.75 117 ARG A CA 1
ATOM 858 C C . ARG A 1 117 ? -11.834 -8.783 16.198 1.00 91.75 117 ARG A C 1
ATOM 860 O O . ARG A 1 117 ? -12.614 -9.729 16.134 1.00 91.75 117 ARG A O 1
ATOM 867 N N . THR A 1 118 ? -10.784 -8.670 15.395 1.00 88.12 118 THR A N 1
ATOM 868 C CA . THR A 1 118 ? -10.454 -9.694 14.388 1.00 88.12 118 THR A CA 1
ATOM 869 C C . THR A 1 118 ? -9.381 -10.680 14.864 1.00 88.12 118 THR A C 1
ATOM 871 O O . THR A 1 118 ? -9.165 -11.699 14.213 1.00 88.12 118 THR A O 1
ATOM 874 N N . GLY A 1 119 ? -8.680 -10.395 15.971 1.00 86.69 119 GLY A N 1
ATOM 875 C CA . GLY A 1 119 ? -7.572 -11.219 16.472 1.00 86.69 119 GLY A CA 1
ATOM 876 C C . GLY A 1 119 ? -6.266 -11.066 15.685 1.00 86.69 119 GLY A C 1
ATOM 877 O O . GLY A 1 119 ? -5.265 -11.701 16.022 1.00 86.69 119 GLY A O 1
ATOM 878 N N . ALA A 1 120 ? -6.253 -10.237 14.638 1.00 85.56 120 ALA A N 1
ATOM 879 C CA . ALA A 1 120 ? -5.102 -10.023 13.775 1.00 85.56 120 ALA A CA 1
ATOM 880 C C . ALA A 1 120 ? -4.600 -8.578 13.876 1.00 85.56 120 ALA A C 1
ATOM 882 O O . ALA A 1 120 ? -5.361 -7.623 13.738 1.00 85.56 120 ALA A O 1
ATOM 883 N N . ILE A 1 121 ? -3.291 -8.418 14.073 1.00 88.88 121 ILE A N 1
ATOM 884 C CA . ILE A 1 121 ? -2.603 -7.136 13.848 1.00 88.88 121 ILE A CA 1
ATOM 885 C C . ILE A 1 121 ? -2.738 -6.765 12.372 1.00 88.88 121 ILE A C 1
ATOM 887 O O . ILE A 1 121 ? -2.773 -7.670 11.536 1.00 88.88 121 ILE A O 1
ATOM 891 N N . VAL A 1 122 ? -2.774 -5.464 12.058 1.00 86.75 122 VAL A N 1
ATOM 892 C CA . VAL A 1 122 ? -2.913 -4.952 10.684 1.00 86.75 122 VAL A CA 1
ATOM 893 C C . VAL A 1 122 ? -2.050 -5.731 9.695 1.00 86.75 122 VAL A C 1
ATOM 895 O O . VAL A 1 122 ? -0.815 -5.652 9.679 1.00 86.75 122 VAL A O 1
ATOM 898 N N . ASP A 1 123 ? -2.730 -6.500 8.854 1.00 89.69 123 ASP A N 1
ATOM 899 C CA . ASP A 1 123 ? -2.138 -7.369 7.860 1.00 89.69 123 ASP A CA 1
ATOM 900 C C . ASP A 1 123 ? -2.817 -7.186 6.503 1.00 89.69 123 ASP A C 1
ATOM 902 O O . ASP A 1 123 ? -3.948 -6.710 6.381 1.00 89.69 123 ASP A O 1
ATOM 906 N N . VAL A 1 124 ? -2.090 -7.550 5.456 1.00 91.75 124 VAL A N 1
ATOM 907 C CA . VAL A 1 124 ? -2.560 -7.484 4.074 1.00 91.75 124 VAL A CA 1
ATOM 908 C C . VAL A 1 124 ? -2.320 -8.820 3.385 1.00 91.75 124 VAL A C 1
ATOM 910 O O . VAL A 1 124 ? -1.366 -9.534 3.731 1.00 91.75 124 VAL A O 1
ATOM 913 N N . PRO A 1 125 ? -3.170 -9.197 2.414 1.00 92.94 125 PRO A N 1
ATOM 914 C CA . PRO A 1 125 ? -2.868 -10.321 1.547 1.00 92.94 125 PRO A CA 1
ATOM 915 C C . PRO A 1 125 ? -1.541 -10.065 0.828 1.00 92.94 125 PRO A C 1
ATOM 917 O O . PRO A 1 125 ? -1.250 -8.949 0.400 1.00 92.94 125 PRO A O 1
ATOM 920 N N . VAL A 1 126 ? -0.733 -11.113 0.702 1.00 92.69 126 VAL A N 1
ATOM 921 C CA . VAL A 1 126 ? 0.515 -11.105 -0.064 1.00 92.69 126 VAL A CA 1
ATOM 922 C C . VAL A 1 126 ? 0.605 -12.377 -0.896 1.00 92.69 126 VAL A C 1
ATOM 924 O O . VAL A 1 126 ? 0.133 -13.441 -0.490 1.00 92.69 126 VAL A O 1
ATOM 927 N N . GLY A 1 127 ? 1.224 -12.293 -2.068 1.00 90.62 127 GLY A N 1
ATOM 928 C CA . GLY A 1 127 ? 1.402 -13.456 -2.925 1.00 90.62 127 GLY A CA 1
ATOM 929 C C . GLY A 1 127 ? 1.414 -13.128 -4.406 1.00 90.62 127 GLY A C 1
ATOM 930 O O . GLY A 1 127 ? 1.060 -12.028 -4.822 1.00 90.62 127 GLY A O 1
ATOM 931 N N . ASP A 1 128 ? 1.756 -14.140 -5.200 1.00 91.12 128 ASP A N 1
ATOM 932 C CA . ASP A 1 128 ? 1.759 -14.046 -6.661 1.00 91.12 128 ASP A CA 1
ATOM 933 C C . ASP A 1 128 ? 0.338 -13.804 -7.225 1.00 91.12 128 ASP A C 1
ATOM 935 O O . ASP A 1 128 ? 0.193 -13.215 -8.288 1.00 91.12 128 ASP A O 1
ATOM 939 N N . GLY A 1 129 ? -0.726 -14.160 -6.489 1.00 91.00 129 GLY A N 1
ATOM 940 C CA . GLY A 1 129 ? -2.123 -13.913 -6.889 1.00 91.00 129 GLY A CA 1
ATOM 941 C C . GLY A 1 129 ? -2.548 -12.436 -6.928 1.00 91.00 129 GLY A C 1
ATOM 942 O O . GLY A 1 129 ? -3.641 -12.134 -7.403 1.00 91.00 129 GLY A O 1
ATOM 943 N N . LEU A 1 130 ? -1.709 -11.519 -6.432 1.00 93.19 130 LEU A N 1
ATOM 944 C CA . LEU A 1 130 ? -1.924 -10.069 -6.526 1.00 93.19 130 LEU A CA 1
ATOM 945 C C . LEU A 1 130 ? -1.399 -9.466 -7.833 1.00 93.19 130 LEU A C 1
ATOM 947 O O . LEU A 1 130 ? -1.717 -8.319 -8.144 1.00 93.19 130 LEU A O 1
ATOM 951 N N . LEU A 1 131 ? -0.584 -10.204 -8.588 1.00 93.44 131 LEU A N 1
ATOM 952 C CA . LEU A 1 131 ? -0.050 -9.731 -9.860 1.00 93.44 131 LEU A CA 1
ATOM 953 C C . LEU A 1 131 ? -1.198 -9.482 -10.849 1.00 93.44 131 LEU A C 1
ATOM 955 O O . LEU A 1 131 ? -2.131 -10.278 -10.951 1.00 93.44 131 LEU A O 1
ATOM 959 N N . GLY A 1 132 ? -1.169 -8.340 -11.537 1.00 93.56 132 GLY A N 1
ATOM 960 C CA . GLY A 1 132 ? -2.232 -7.927 -12.456 1.00 93.56 132 GLY A CA 1
ATOM 961 C C . GLY A 1 132 ? -3.498 -7.390 -11.784 1.00 93.56 132 GLY A C 1
ATOM 962 O O . GLY A 1 132 ? -4.485 -7.108 -12.483 1.00 93.56 132 GLY A O 1
ATOM 963 N N . ARG A 1 133 ? -3.487 -7.244 -10.452 1.00 95.38 133 ARG A N 1
ATOM 964 C CA . ARG A 1 133 ? -4.617 -6.746 -9.661 1.00 95.38 133 ARG A CA 1
ATOM 965 C C . ARG A 1 133 ? -4.422 -5.295 -9.237 1.00 95.38 133 ARG A C 1
ATOM 967 O O . ARG A 1 133 ? -3.300 -4.828 -9.023 1.00 95.38 133 ARG A O 1
ATOM 974 N N . VAL A 1 134 ? -5.548 -4.603 -9.083 1.00 95.88 134 VAL A N 1
ATOM 975 C CA . VAL A 1 134 ? -5.613 -3.303 -8.405 1.00 95.88 134 VAL A CA 1
ATOM 976 C C . VAL A 1 134 ? -6.294 -3.504 -7.059 1.00 95.88 134 VAL A C 1
ATOM 978 O O . VAL A 1 134 ? -7.416 -4.012 -7.003 1.00 95.88 134 VAL A O 1
ATOM 981 N N . VAL A 1 135 ? -5.616 -3.113 -5.985 1.00 95.69 135 VAL A N 1
ATOM 982 C CA . VAL A 1 135 ? -6.074 -3.298 -4.606 1.00 95.69 135 VAL A CA 1
ATOM 983 C C . VAL A 1 135 ? -6.085 -1.989 -3.827 1.00 95.69 135 VAL A C 1
ATOM 985 O O . VAL A 1 135 ? -5.342 -1.059 -4.145 1.00 95.69 135 VAL A O 1
ATOM 988 N N . ASP A 1 136 ? -6.928 -1.917 -2.803 1.00 94.25 136 ASP A N 1
ATOM 989 C CA . ASP A 1 136 ? -6.916 -0.827 -1.829 1.00 94.25 136 ASP A CA 1
ATOM 990 C C . ASP A 1 136 ? -5.747 -0.962 -0.827 1.00 94.25 136 ASP A C 1
ATOM 992 O O . ASP A 1 136 ? -4.938 -1.895 -0.884 1.00 94.25 136 ASP A O 1
ATOM 996 N N . ALA A 1 137 ? -5.651 -0.030 0.125 1.00 92.44 137 ALA A N 1
ATOM 997 C CA . ALA A 1 137 ? -4.609 -0.055 1.153 1.00 92.44 137 ALA A CA 1
ATOM 998 C C . ALA A 1 137 ? -4.713 -1.241 2.133 1.00 92.44 137 ALA A C 1
ATOM 1000 O O . ALA A 1 137 ? -3.734 -1.536 2.813 1.00 92.44 137 ALA A O 1
ATOM 1001 N N . LEU A 1 138 ? -5.852 -1.935 2.213 1.00 91.50 138 LEU A N 1
ATOM 1002 C CA . LEU A 1 138 ? -6.043 -3.150 3.020 1.00 91.50 138 LEU A CA 1
ATOM 1003 C C . LEU A 1 138 ? -5.869 -4.438 2.188 1.00 91.50 138 LEU A C 1
ATOM 1005 O O . LEU A 1 138 ? -5.940 -5.547 2.724 1.00 91.50 138 LEU A O 1
ATOM 1009 N N . GLY A 1 139 ? -5.606 -4.299 0.886 1.00 90.94 139 GLY A N 1
ATOM 1010 C CA . GLY A 1 139 ? -5.424 -5.386 -0.067 1.00 90.94 139 GLY A CA 1
ATOM 1011 C C . GLY A 1 139 ? -6.723 -5.976 -0.623 1.00 90.94 139 GLY A C 1
ATOM 1012 O O . GLY A 1 139 ? -6.679 -7.045 -1.233 1.00 90.94 139 GLY A O 1
ATOM 1013 N N . ASN A 1 140 ? -7.869 -5.316 -0.439 1.00 92.19 140 ASN A N 1
ATOM 1014 C CA . ASN A 1 140 ? -9.118 -5.726 -1.077 1.00 92.19 140 ASN A CA 1
ATOM 1015 C C . ASN A 1 140 ? -9.092 -5.341 -2.567 1.00 92.19 140 ASN A C 1
ATOM 1017 O O . ASN A 1 140 ? -8.621 -4.252 -2.906 1.00 92.19 140 ASN A O 1
ATOM 1021 N N . PRO A 1 141 ? -9.593 -6.193 -3.478 1.00 93.69 141 PRO A N 1
ATOM 1022 C CA . PRO A 1 141 ? -9.594 -5.892 -4.904 1.00 93.69 141 PRO A CA 1
ATOM 1023 C C . PRO A 1 141 ? -10.594 -4.785 -5.248 1.00 93.69 141 PRO A C 1
ATOM 1025 O O . PRO A 1 141 ? -11.760 -4.852 -4.868 1.00 93.69 141 PRO A O 1
ATOM 1028 N N . ILE A 1 142 ? -10.148 -3.806 -6.037 1.00 93.69 142 ILE A N 1
ATOM 1029 C CA . ILE A 1 142 ? -10.975 -2.690 -6.530 1.00 93.69 142 ILE A CA 1
ATOM 1030 C C . ILE A 1 142 ? -11.072 -2.651 -8.064 1.00 93.69 142 ILE A C 1
ATOM 1032 O O . ILE A 1 142 ? -11.607 -1.707 -8.638 1.00 93.69 142 ILE A O 1
ATOM 1036 N N . ASP A 1 143 ? -10.544 -3.672 -8.741 1.00 90.75 143 ASP A N 1
ATOM 1037 C CA . ASP A 1 143 ? -10.500 -3.785 -10.205 1.00 90.75 143 ASP A CA 1
ATOM 1038 C C . ASP A 1 143 ? -11.724 -4.468 -10.836 1.00 90.75 143 ASP A C 1
ATOM 1040 O O . ASP A 1 143 ? -11.794 -4.579 -12.058 1.00 90.75 143 ASP A O 1
ATOM 1044 N N . GLY A 1 144 ? -12.670 -4.959 -10.033 1.00 90.19 144 GLY A N 1
ATOM 1045 C CA . GLY A 1 144 ? -13.853 -5.670 -10.528 1.00 90.19 144 GLY A CA 1
ATOM 1046 C C . GLY A 1 144 ? -13.573 -7.068 -11.097 1.00 90.19 144 GLY A C 1
ATOM 1047 O O . GLY A 1 144 ? -14.491 -7.699 -11.610 1.00 90.19 144 GLY A O 1
ATOM 1048 N N . LYS A 1 145 ? -12.346 -7.601 -10.977 1.00 89.44 145 LYS A N 1
ATOM 1049 C CA . LYS A 1 145 ? -11.964 -8.937 -11.486 1.00 89.44 145 LYS A CA 1
ATOM 1050 C C . LYS A 1 145 ? -12.303 -10.087 -10.517 1.00 89.44 145 LYS A C 1
ATOM 1052 O O . LYS A 1 145 ? -11.723 -11.165 -10.608 1.00 89.44 145 LYS A O 1
ATOM 1057 N N . GLY A 1 146 ? -13.210 -9.859 -9.566 1.00 90.25 146 GLY A N 1
ATOM 1058 C CA . GLY A 1 146 ? -13.584 -10.831 -8.530 1.00 90.25 146 GLY A CA 1
ATOM 1059 C C . GLY A 1 146 ? -12.595 -10.913 -7.353 1.00 90.25 146 GLY A C 1
ATOM 1060 O O . GLY A 1 146 ? -11.702 -10.070 -7.229 1.00 90.25 146 GLY A O 1
ATOM 1061 N N . PRO A 1 147 ? -12.744 -11.896 -6.448 1.00 89.19 147 PRO A N 1
ATOM 1062 C CA . PRO A 1 147 ? -11.878 -12.042 -5.277 1.00 89.19 147 PRO A CA 1
ATOM 1063 C C . PRO A 1 147 ? -10.427 -12.395 -5.654 1.00 89.19 147 PRO A C 1
ATOM 1065 O O . PRO A 1 147 ? -10.132 -12.832 -6.767 1.00 89.19 147 PRO A O 1
ATOM 1068 N N . ILE A 1 148 ? -9.491 -12.170 -4.729 1.00 87.56 148 ILE A N 1
ATOM 1069 C CA . ILE A 1 148 ? -8.079 -12.541 -4.896 1.00 87.56 148 ILE A CA 1
ATOM 1070 C C . ILE A 1 148 ? -7.837 -13.886 -4.212 1.00 87.56 148 ILE A C 1
ATOM 1072 O O . ILE A 1 148 ? -8.079 -14.034 -3.016 1.00 87.56 148 ILE A O 1
ATOM 1076 N N . ASN A 1 149 ? -7.281 -14.846 -4.949 1.00 74.12 149 ASN A N 1
ATOM 1077 C CA . ASN A 1 149 ? -6.874 -16.141 -4.406 1.00 74.12 149 ASN A CA 1
ATOM 1078 C C . ASN A 1 149 ? -5.508 -16.011 -3.699 1.00 74.12 149 ASN A C 1
ATOM 1080 O O . ASN A 1 149 ? -4.481 -16.449 -4.217 1.00 74.12 149 ASN A O 1
ATOM 1084 N N . SER A 1 150 ? -5.466 -15.351 -2.534 1.00 68.81 150 SER A N 1
ATOM 1085 C CA . SER A 1 150 ? -4.243 -15.161 -1.731 1.00 68.81 150 SER A CA 1
ATOM 1086 C C . SER A 1 150 ? -4.233 -16.060 -0.490 1.00 68.81 150 SER A C 1
ATOM 1088 O O . SER A 1 150 ? -4.960 -15.806 0.466 1.00 68.81 150 SER A O 1
ATOM 1090 N N . ALA A 1 151 ? -3.367 -17.077 -0.464 1.00 61.94 151 ALA A N 1
ATOM 1091 C CA . ALA A 1 151 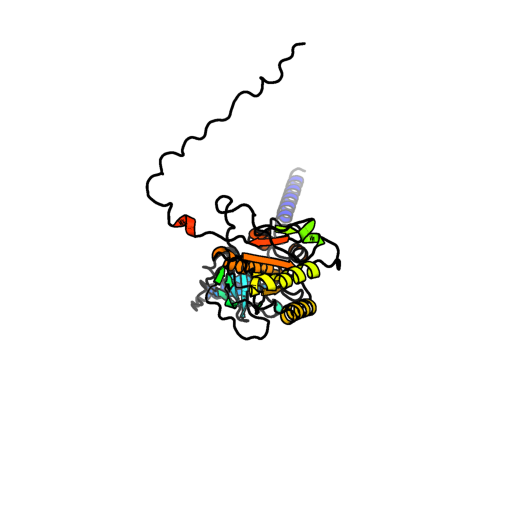? -3.259 -18.018 0.661 1.00 61.94 151 ALA A CA 1
ATOM 1092 C C . ALA A 1 151 ? -2.342 -17.541 1.810 1.00 61.94 151 ALA A C 1
ATOM 1094 O O . ALA A 1 151 ? -2.134 -18.272 2.776 1.00 61.94 151 ALA A O 1
ATOM 1095 N N . LYS A 1 152 ? -1.745 -16.343 1.719 1.00 86.31 152 LYS A N 1
ATOM 1096 C CA . LYS A 1 152 ? -0.835 -15.808 2.744 1.00 86.31 152 LYS A CA 1
ATOM 1097 C C . LYS A 1 152 ? -1.183 -14.362 3.066 1.00 86.31 152 LYS A C 1
ATOM 1099 O O . LYS A 1 152 ? -1.411 -13.553 2.170 1.00 86.31 152 LYS A O 1
ATOM 1104 N N . ARG A 1 153 ? -1.187 -14.045 4.356 1.00 89.00 153 ARG A N 1
ATOM 1105 C CA . ARG A 1 153 ? -1.267 -12.677 4.867 1.00 89.00 153 ARG A CA 1
ATOM 1106 C C . ARG A 1 153 ? 0.052 -12.335 5.542 1.00 89.00 153 ARG A C 1
ATOM 1108 O O . ARG A 1 153 ? 0.695 -13.207 6.128 1.00 89.00 153 ARG A O 1
ATOM 1115 N N . SER A 1 154 ? 0.477 -11.087 5.416 1.00 89.12 154 SER A N 1
ATOM 1116 C CA . SER A 1 154 ? 1.646 -10.562 6.113 1.00 89.12 154 SER A CA 1
ATOM 1117 C C . SER A 1 154 ? 1.254 -9.306 6.857 1.00 89.12 154 SER A C 1
ATOM 1119 O O . SER A 1 154 ? 0.530 -8.468 6.322 1.00 89.12 154 SER A O 1
ATOM 1121 N N . ARG A 1 155 ? 1.790 -9.153 8.068 1.00 89.56 155 ARG A N 1
ATOM 1122 C CA . ARG A 1 155 ? 1.676 -7.903 8.815 1.00 89.56 155 ARG A CA 1
ATOM 1123 C C . ARG A 1 155 ? 2.263 -6.767 7.989 1.00 89.56 155 ARG A C 1
ATOM 1125 O O . ARG A 1 155 ? 3.293 -6.940 7.329 1.00 89.56 155 ARG A O 1
ATOM 1132 N N . VAL A 1 156 ? 1.587 -5.628 8.031 1.00 85.94 156 VAL A N 1
ATOM 1133 C CA . VAL A 1 156 ? 2.008 -4.409 7.340 1.00 85.94 156 VAL A CA 1
ATOM 1134 C C . VAL A 1 156 ? 3.268 -3.844 8.000 1.00 85.94 156 VAL A C 1
ATOM 1136 O O . VAL A 1 156 ? 4.236 -3.461 7.332 1.00 85.94 156 VAL A O 1
ATOM 1139 N N . GLU A 1 157 ? 3.303 -3.896 9.330 1.00 81.19 157 GLU A N 1
ATOM 1140 C CA . GLU A 1 157 ? 4.473 -3.555 10.119 1.00 81.19 157 GLU A CA 1
ATOM 1141 C C . GLU A 1 157 ? 5.297 -4.800 10.465 1.00 81.19 157 GLU A C 1
ATOM 1143 O O . GLU A 1 157 ? 4.902 -5.673 11.239 1.00 81.19 157 GLU A O 1
ATOM 1148 N N . VAL A 1 158 ? 6.487 -4.876 9.871 1.00 80.62 158 VAL A N 1
ATOM 1149 C CA . VAL A 1 158 ? 7.515 -5.861 10.208 1.00 80.62 158 VAL A CA 1
ATOM 1150 C C . VAL A 1 158 ? 8.832 -5.120 10.382 1.00 80.62 158 VAL A C 1
ATOM 1152 O O . VAL A 1 158 ? 9.152 -4.180 9.650 1.00 80.62 158 VAL A O 1
ATOM 1155 N N . LYS A 1 159 ? 9.631 -5.541 11.363 1.00 78.88 159 LYS A N 1
ATOM 1156 C CA . LYS A 1 159 ? 10.959 -4.967 11.577 1.00 78.88 159 LYS A CA 1
ATOM 1157 C C . LYS A 1 159 ? 11.840 -5.222 10.352 1.00 78.88 159 LYS A C 1
ATOM 1159 O O . LYS A 1 159 ? 12.025 -6.364 9.934 1.00 78.88 159 LYS A O 1
ATOM 1164 N N . ALA A 1 160 ? 12.425 -4.156 9.810 1.00 74.69 160 ALA A N 1
ATOM 1165 C CA . ALA A 1 160 ? 13.321 -4.263 8.666 1.00 74.69 160 ALA A CA 1
ATOM 1166 C C . ALA A 1 160 ? 14.551 -5.144 8.987 1.00 74.69 160 ALA A C 1
ATOM 1168 O O . ALA A 1 160 ? 15.037 -5.132 10.126 1.00 74.69 160 ALA A O 1
ATOM 1169 N N . PRO A 1 161 ? 15.113 -5.861 7.992 1.00 76.25 161 PRO A N 1
ATOM 1170 C CA . PRO A 1 161 ? 16.336 -6.632 8.184 1.00 76.25 161 PRO A CA 1
ATOM 1171 C C . PRO A 1 161 ? 17.478 -5.750 8.701 1.00 76.25 161 PRO A C 1
ATOM 1173 O O . PRO A 1 161 ? 17.686 -4.640 8.199 1.00 76.25 161 PRO A O 1
ATOM 1176 N N . GLY A 1 162 ? 18.236 -6.251 9.681 1.00 75.62 162 GLY A N 1
ATOM 1177 C CA . GLY A 1 162 ? 19.432 -5.578 10.202 1.00 75.62 162 GLY A CA 1
ATOM 1178 C C . GLY A 1 162 ? 20.543 -5.435 9.154 1.00 75.62 162 GLY A C 1
ATOM 1179 O O . GLY A 1 162 ? 20.368 -5.808 7.998 1.00 75.62 162 GLY A O 1
ATOM 1180 N N . ILE A 1 163 ? 21.706 -4.913 9.550 1.00 79.75 163 ILE A N 1
ATOM 1181 C CA . ILE A 1 163 ? 22.833 -4.677 8.626 1.00 79.75 163 ILE A CA 1
ATOM 1182 C C . ILE A 1 163 ? 23.457 -5.996 8.145 1.00 79.75 163 ILE A C 1
ATOM 1184 O O . ILE A 1 163 ? 23.683 -6.163 6.955 1.00 79.75 163 ILE A O 1
ATOM 1188 N N . ILE A 1 164 ? 23.675 -6.949 9.057 1.00 80.38 164 ILE A N 1
ATOM 1189 C CA . ILE A 1 164 ? 24.357 -8.231 8.796 1.00 80.38 164 ILE A CA 1
ATOM 1190 C C . ILE A 1 164 ? 23.775 -9.022 7.604 1.00 80.38 164 ILE A C 1
ATOM 1192 O O . ILE A 1 164 ? 24.558 -9.492 6.785 1.00 80.38 164 ILE A O 1
ATOM 1196 N N . PRO A 1 165 ? 22.444 -9.198 7.455 1.00 80.44 165 PRO A N 1
ATOM 1197 C CA . PRO A 1 165 ? 21.890 -9.944 6.323 1.00 80.44 165 PRO A CA 1
ATOM 1198 C C . PRO A 1 165 ? 21.863 -9.169 4.993 1.00 80.44 165 PRO A C 1
ATOM 1200 O O . PRO A 1 165 ? 21.407 -9.724 3.994 1.00 80.44 165 PRO A O 1
ATOM 1203 N N . ARG A 1 166 ? 22.277 -7.895 4.952 1.00 79.44 166 ARG A N 1
ATOM 1204 C CA . ARG A 1 166 ? 22.237 -7.088 3.725 1.00 79.44 166 ARG A CA 1
ATOM 1205 C C . ARG A 1 166 ? 23.476 -7.342 2.877 1.00 79.44 166 ARG A C 1
ATOM 1207 O O . ARG A 1 166 ? 24.589 -7.432 3.383 1.00 79.44 166 ARG A O 1
ATOM 1214 N N . LEU A 1 167 ? 23.270 -7.389 1.567 1.00 80.31 167 LEU A N 1
ATOM 1215 C CA . LEU A 1 167 ? 24.342 -7.399 0.581 1.00 80.31 167 LEU A CA 1
ATOM 1216 C C . LEU A 1 167 ? 24.478 -6.010 -0.036 1.00 80.31 167 LEU A C 1
ATOM 1218 O O . LEU A 1 167 ? 23.479 -5.312 -0.228 1.00 80.31 167 LEU A O 1
ATOM 1222 N N . SER A 1 168 ? 25.710 -5.626 -0.374 1.00 82.38 168 SER A N 1
ATOM 1223 C CA . SER A 1 168 ? 25.949 -4.446 -1.205 1.00 82.38 168 SER A CA 1
ATOM 1224 C C . SER A 1 168 ? 25.212 -4.592 -2.536 1.00 82.38 168 SER A C 1
ATOM 1226 O O . SER A 1 168 ? 25.138 -5.685 -3.102 1.00 82.38 168 SER A O 1
ATOM 1228 N N . VAL A 1 169 ? 24.682 -3.482 -3.036 1.00 86.62 169 VAL A N 1
ATOM 1229 C CA . VAL A 1 169 ? 24.027 -3.421 -4.343 1.00 86.62 169 VAL A CA 1
ATOM 1230 C C . VAL A 1 169 ? 25.084 -3.643 -5.428 1.00 86.62 169 VAL A C 1
ATOM 1232 O O . VAL A 1 169 ? 26.085 -2.933 -5.464 1.00 86.62 169 VAL A O 1
ATOM 1235 N N . ARG A 1 170 ? 24.901 -4.676 -6.259 1.00 84.81 170 ARG A N 1
ATOM 1236 C CA . ARG A 1 170 ? 25.871 -5.094 -7.296 1.00 84.81 170 ARG A CA 1
ATOM 1237 C C . ARG A 1 170 ? 25.251 -5.350 -8.668 1.00 84.81 170 ARG A C 1
ATOM 1239 O O . ARG A 1 170 ? 25.978 -5.481 -9.643 1.00 84.81 170 ARG A O 1
ATOM 1246 N N . GLU A 1 171 ? 23.930 -5.455 -8.744 1.00 86.38 171 GLU A N 1
ATOM 1247 C CA . GLU A 1 171 ? 23.211 -5.734 -9.987 1.00 86.38 171 GLU A CA 1
ATOM 1248 C C . GLU A 1 171 ? 22.494 -4.454 -10.439 1.00 86.38 171 GLU A C 1
ATOM 1250 O O . GLU A 1 171 ? 21.878 -3.804 -9.594 1.00 86.38 171 GLU A O 1
ATOM 1255 N N . PRO A 1 172 ? 22.541 -4.066 -11.723 1.00 90.19 172 PRO A N 1
ATOM 1256 C CA . PRO A 1 172 ? 21.833 -2.886 -12.208 1.00 90.19 172 PRO A CA 1
ATOM 1257 C C . PRO A 1 172 ? 20.327 -3.146 -12.389 1.00 90.19 172 PRO A C 1
ATOM 1259 O O . PRO A 1 172 ? 19.888 -4.257 -12.705 1.00 90.19 172 PRO A O 1
ATOM 1262 N N . MET A 1 173 ? 19.530 -2.096 -12.218 1.00 90.62 173 MET A N 1
ATOM 1263 C CA . MET A 1 173 ? 18.124 -2.010 -12.604 1.00 90.62 173 MET A CA 1
ATOM 1264 C C . MET A 1 173 ? 18.017 -0.971 -13.718 1.00 90.62 173 MET A C 1
ATOM 1266 O O . MET A 1 173 ? 18.230 0.215 -13.492 1.00 90.62 173 MET A O 1
ATOM 1270 N N . LEU A 1 174 ? 17.730 -1.434 -14.933 1.00 91.38 174 LEU A N 1
ATOM 1271 C CA . LEU A 1 174 ? 17.657 -0.557 -16.096 1.00 91.38 174 LEU A CA 1
ATOM 1272 C C . LEU A 1 174 ? 16.274 0.081 -16.177 1.00 91.38 174 LEU A C 1
ATOM 1274 O O . LEU A 1 174 ? 15.271 -0.628 -16.305 1.00 91.38 174 LEU A O 1
ATOM 1278 N N . THR A 1 175 ? 16.235 1.409 -16.163 1.00 91.12 175 THR A N 1
ATOM 1279 C CA . THR A 1 175 ? 15.000 2.189 -16.296 1.00 91.12 175 THR A CA 1
ATOM 1280 C C . THR A 1 175 ? 14.526 2.264 -17.742 1.00 91.12 175 THR A C 1
ATOM 1282 O O . THR A 1 175 ? 13.331 2.357 -17.992 1.00 91.12 175 THR A O 1
ATOM 1285 N N . GLY A 1 176 ? 15.444 2.164 -18.710 1.00 90.50 176 GLY A N 1
ATOM 1286 C CA . GLY A 1 176 ? 15.144 2.393 -20.126 1.00 90.50 176 GLY A CA 1
ATOM 1287 C C . GLY A 1 176 ? 15.182 3.874 -20.508 1.00 90.50 176 GLY A C 1
ATOM 1288 O O . GLY A 1 176 ? 15.081 4.207 -21.689 1.00 90.50 176 GLY A O 1
ATOM 1289 N N . VAL A 1 177 ? 15.396 4.768 -19.539 1.00 92.38 177 VAL A N 1
ATOM 1290 C CA . VAL A 1 177 ? 15.600 6.196 -19.772 1.00 92.38 177 VAL A CA 1
ATOM 1291 C C . VAL A 1 177 ? 17.098 6.456 -19.870 1.00 92.38 177 VAL A C 1
ATOM 1293 O O . VAL A 1 177 ? 17.806 6.429 -18.868 1.00 92.38 177 VAL A O 1
ATOM 1296 N N . LYS A 1 178 ? 17.586 6.764 -21.079 1.00 92.62 178 LYS A N 1
ATOM 1297 C CA . LYS A 1 178 ? 19.022 6.983 -21.349 1.00 92.62 178 LYS A CA 1
ATOM 1298 C C . LYS A 1 178 ? 19.675 7.965 -20.375 1.00 92.62 178 LYS A C 1
ATOM 1300 O O . LYS A 1 178 ? 20.769 7.696 -19.893 1.00 92.62 178 LYS A O 1
ATOM 1305 N N . ALA A 1 179 ? 19.007 9.081 -20.082 1.00 90.69 179 ALA A N 1
ATOM 1306 C CA . ALA A 1 179 ? 19.518 10.087 -19.155 1.00 90.69 179 ALA A CA 1
ATOM 1307 C C . ALA A 1 179 ? 19.707 9.531 -17.733 1.00 90.69 179 ALA A C 1
ATOM 1309 O O . ALA A 1 179 ? 20.740 9.783 -17.121 1.00 90.69 179 ALA A O 1
ATOM 1310 N N . VAL A 1 180 ? 18.755 8.733 -17.237 1.00 90.75 180 VAL A N 1
ATOM 1311 C CA . VAL A 1 180 ? 18.828 8.129 -15.898 1.00 90.75 180 VAL A CA 1
ATOM 1312 C C . VAL A 1 180 ? 19.875 7.021 -15.881 1.00 90.75 180 VAL A C 1
ATOM 1314 O O . VAL A 1 180 ? 20.813 7.087 -15.098 1.00 90.75 180 VAL A O 1
ATOM 1317 N N . ASP A 1 181 ? 19.794 6.067 -16.811 1.00 92.19 181 ASP A N 1
ATOM 1318 C CA . ASP A 1 181 ? 20.691 4.905 -16.844 1.00 92.19 181 ASP A CA 1
ATOM 1319 C C . ASP A 1 181 ? 22.169 5.287 -17.076 1.00 92.19 181 ASP A C 1
ATOM 1321 O O . ASP A 1 181 ? 23.056 4.521 -16.701 1.00 92.19 181 ASP A O 1
ATOM 1325 N N . SER A 1 182 ? 22.446 6.460 -17.667 1.00 92.69 182 SER A N 1
ATOM 1326 C CA . SER A 1 182 ? 23.817 6.940 -17.919 1.00 92.69 182 SER A CA 1
ATOM 1327 C C . SER A 1 182 ? 24.373 7.822 -16.800 1.00 92.69 182 SER A C 1
ATOM 1329 O O . SER A 1 182 ? 25.553 7.713 -16.481 1.00 92.69 182 SER A O 1
ATOM 1331 N N . LEU A 1 183 ? 23.558 8.722 -16.232 1.00 92.50 183 LEU A N 1
ATOM 1332 C CA . LEU A 1 183 ? 24.021 9.703 -15.239 1.00 92.50 183 LEU A CA 1
ATOM 1333 C C . LEU A 1 183 ? 23.850 9.210 -13.801 1.00 92.50 183 LEU A C 1
ATOM 1335 O O . LEU A 1 183 ? 24.690 9.494 -12.951 1.00 92.50 183 LEU A O 1
ATOM 1339 N N . VAL A 1 184 ? 22.760 8.491 -13.527 1.00 91.06 184 VAL A N 1
ATOM 1340 C CA . VAL A 1 184 ? 22.368 8.046 -12.185 1.00 91.06 184 VAL A CA 1
ATOM 1341 C C . VAL A 1 184 ? 21.929 6.580 -12.264 1.00 91.06 184 VAL A C 1
ATOM 1343 O O . VAL A 1 184 ? 20.734 6.278 -12.212 1.00 91.06 184 VAL A O 1
ATOM 1346 N N . PRO A 1 185 ? 22.875 5.638 -12.445 1.00 89.62 185 PRO A N 1
ATOM 1347 C CA . PRO A 1 185 ? 22.537 4.228 -12.562 1.00 89.62 185 PRO A CA 1
ATOM 1348 C C . PRO A 1 185 ? 21.896 3.727 -11.264 1.00 89.62 185 PRO A C 1
ATOM 1350 O O . PRO A 1 185 ? 22.459 3.859 -10.176 1.00 89.62 185 PRO A O 1
ATOM 1353 N N . ILE A 1 186 ? 20.720 3.115 -11.389 1.00 90.38 186 ILE A N 1
ATOM 1354 C CA . ILE A 1 186 ? 19.970 2.580 -10.252 1.00 90.38 186 ILE A CA 1
ATOM 1355 C C . ILE A 1 186 ? 20.281 1.094 -10.112 1.00 90.38 186 ILE A C 1
ATOM 1357 O O . ILE A 1 186 ? 20.195 0.329 -11.071 1.00 90.38 186 ILE A O 1
ATOM 1361 N N . GLY A 1 187 ? 20.640 0.657 -8.907 1.00 89.00 187 GLY A N 1
ATOM 1362 C CA . GLY A 1 187 ? 20.925 -0.744 -8.624 1.00 89.00 187 GLY A CA 1
ATOM 1363 C C . GLY A 1 187 ? 19.792 -1.507 -7.931 1.00 89.00 187 GLY A C 1
ATOM 1364 O O . GLY A 1 187 ? 18.933 -0.963 -7.234 1.00 89.00 187 GLY A O 1
ATOM 1365 N N . ARG A 1 188 ? 19.835 -2.831 -8.062 1.00 88.31 188 ARG A N 1
ATOM 1366 C CA . ARG A 1 188 ? 18.948 -3.775 -7.393 1.00 88.31 188 ARG A CA 1
ATOM 1367 C C . ARG A 1 188 ? 19.227 -3.819 -5.886 1.00 88.31 188 ARG A C 1
ATOM 1369 O O . ARG A 1 188 ? 20.144 -4.485 -5.413 1.00 88.31 188 ARG A O 1
ATOM 1376 N N . GLY A 1 189 ? 18.422 -3.107 -5.116 1.00 82.19 189 GLY A N 1
ATOM 1377 C CA . GLY A 1 189 ? 18.483 -2.990 -3.658 1.00 82.19 189 GLY A CA 1
ATOM 1378 C C . GLY A 1 189 ? 18.653 -1.544 -3.203 1.00 82.19 189 GLY A C 1
ATOM 1379 O O . GLY A 1 189 ? 18.712 -1.280 -2.003 1.00 82.19 189 GLY A O 1
ATOM 1380 N N . GLN A 1 190 ? 18.788 -0.629 -4.166 1.00 85.25 190 GLN A N 1
ATOM 1381 C CA . GLN A 1 190 ? 18.950 0.796 -3.954 1.00 85.25 190 GLN A CA 1
ATOM 1382 C C . GLN A 1 190 ? 17.606 1.473 -3.683 1.00 85.25 190 GLN A C 1
ATOM 1384 O O . GLN A 1 190 ? 16.535 0.983 -4.043 1.00 85.25 190 GLN A O 1
ATOM 1389 N N . ARG A 1 191 ? 17.686 2.621 -3.022 1.00 87.31 191 ARG A N 1
ATOM 1390 C CA . ARG A 1 191 ? 16.582 3.562 -2.868 1.00 87.31 191 ARG A CA 1
ATOM 1391 C C . ARG A 1 191 ? 16.990 4.821 -3.605 1.00 87.31 191 ARG A C 1
ATOM 1393 O O . ARG A 1 191 ? 18.063 5.335 -3.310 1.00 87.31 191 ARG A O 1
ATOM 1400 N N . GLU A 1 192 ? 16.161 5.262 -4.537 1.00 87.19 192 GLU A N 1
ATOM 1401 C CA . GLU A 1 192 ? 16.451 6.414 -5.388 1.00 87.19 192 GLU A CA 1
ATOM 1402 C C . GLU A 1 192 ? 15.312 7.424 -5.292 1.00 87.19 192 GLU A C 1
ATOM 1404 O O . GLU A 1 192 ? 14.149 7.034 -5.318 1.00 87.19 192 GLU A O 1
ATOM 1409 N N . LEU A 1 193 ? 15.628 8.704 -5.129 1.00 87.81 193 LEU A N 1
ATOM 1410 C CA . LEU A 1 193 ? 14.640 9.768 -4.953 1.00 87.81 193 LEU A CA 1
ATOM 1411 C C . LEU A 1 193 ? 14.382 10.447 -6.302 1.00 87.81 193 LEU A C 1
ATOM 1413 O O . LEU A 1 193 ? 15.300 11.025 -6.875 1.00 87.81 193 LEU A O 1
ATOM 1417 N N . ILE A 1 194 ? 13.140 10.407 -6.798 1.00 85.94 194 ILE A N 1
ATOM 1418 C CA . ILE A 1 194 ? 12.741 11.223 -7.955 1.00 85.94 194 ILE A CA 1
ATOM 1419 C C . ILE A 1 194 ? 12.062 12.471 -7.424 1.00 85.94 194 ILE A C 1
ATOM 1421 O O . ILE A 1 194 ? 10.878 12.425 -7.113 1.00 85.94 194 ILE A O 1
ATOM 1425 N N . ILE A 1 195 ? 12.818 13.565 -7.358 1.00 86.62 195 ILE A N 1
ATOM 1426 C CA . ILE A 1 195 ? 12.326 14.870 -6.927 1.00 86.62 195 ILE A CA 1
ATOM 1427 C C . ILE A 1 195 ? 12.123 15.818 -8.105 1.00 86.62 195 ILE A C 1
ATOM 1429 O O . ILE A 1 195 ? 12.897 15.833 -9.063 1.00 86.62 195 ILE A O 1
ATOM 1433 N N . GLY A 1 196 ? 11.078 16.635 -8.033 1.00 87.38 196 GLY A N 1
ATOM 1434 C CA . GLY A 1 196 ? 10.863 17.730 -8.973 1.00 87.38 196 GLY A CA 1
ATOM 1435 C C . GLY A 1 196 ? 9.501 18.385 -8.805 1.00 87.38 196 GLY A C 1
ATOM 1436 O O . GLY A 1 196 ? 8.652 17.907 -8.052 1.00 87.38 196 GLY A O 1
ATOM 1437 N N . ASP A 1 197 ? 9.258 19.454 -9.556 1.00 88.81 197 ASP A N 1
ATOM 1438 C CA . ASP A 1 197 ? 7.994 20.185 -9.490 1.00 88.81 197 ASP A CA 1
ATOM 1439 C C . ASP A 1 197 ? 6.798 19.373 -10.010 1.00 88.81 197 ASP A C 1
ATOM 1441 O O . ASP A 1 197 ? 6.897 18.249 -10.522 1.00 88.81 197 ASP A O 1
ATOM 1445 N N . ARG A 1 198 ? 5.596 19.922 -9.841 1.00 85.00 198 ARG A N 1
ATOM 1446 C CA . ARG A 1 198 ? 4.392 19.328 -10.429 1.00 85.00 198 ARG A CA 1
ATOM 1447 C C . ARG A 1 198 ? 4.543 19.279 -11.952 1.00 85.00 198 ARG A C 1
ATOM 1449 O O . ARG A 1 198 ? 5.061 20.206 -12.555 1.00 85.00 198 ARG A O 1
ATOM 1456 N N . GLN A 1 199 ? 4.054 18.198 -12.560 1.00 82.94 199 GLN A N 1
ATOM 1457 C CA . GLN A 1 199 ? 4.039 18.007 -14.019 1.00 82.94 199 GLN A CA 1
ATOM 1458 C C . GLN A 1 199 ? 5.422 17.929 -14.701 1.00 82.94 199 GLN A C 1
ATOM 1460 O O . GLN A 1 199 ? 5.497 17.988 -15.921 1.00 82.94 199 GLN A O 1
ATOM 1465 N N . THR A 1 200 ? 6.506 17.673 -13.963 1.00 86.94 200 THR A N 1
ATOM 1466 C CA . THR A 1 200 ? 7.858 17.476 -14.533 1.00 86.94 200 THR A CA 1
ATOM 1467 C C . THR A 1 200 ? 8.137 16.050 -15.027 1.00 86.94 200 THR A C 1
ATOM 1469 O O . THR A 1 200 ? 9.276 15.690 -15.304 1.00 86.94 200 THR A O 1
ATOM 1472 N N . GLY A 1 201 ? 7.107 15.204 -15.139 1.00 88.12 201 GLY A N 1
ATOM 1473 C CA . GLY A 1 201 ? 7.247 13.845 -15.676 1.00 88.12 201 GLY A CA 1
ATOM 1474 C C . GLY A 1 201 ? 7.700 12.773 -14.677 1.00 88.12 201 GLY A C 1
ATOM 1475 O O . GLY A 1 201 ? 8.006 11.666 -15.107 1.00 88.12 201 GLY A O 1
ATOM 1476 N N . LYS A 1 202 ? 7.678 13.031 -13.359 1.00 90.44 202 LYS A N 1
ATOM 1477 C CA . LYS A 1 202 ? 8.037 12.035 -12.320 1.00 90.44 202 LYS A CA 1
ATOM 1478 C C . LYS A 1 202 ? 7.305 10.697 -12.487 1.00 90.44 202 LYS A C 1
ATOM 1480 O O . LYS A 1 202 ? 7.925 9.643 -12.603 1.00 90.44 202 LYS A O 1
ATOM 1485 N N . THR A 1 203 ? 5.977 10.754 -12.591 1.00 91.00 203 THR A N 1
ATOM 1486 C CA . THR A 1 203 ? 5.125 9.581 -12.822 1.00 91.00 203 THR A CA 1
ATOM 1487 C C . THR A 1 203 ? 5.399 8.925 -14.179 1.00 91.00 203 THR A C 1
ATOM 1489 O O . THR A 1 203 ? 5.307 7.708 -14.296 1.00 91.00 203 THR A O 1
ATOM 1492 N N . ALA A 1 204 ? 5.773 9.697 -15.207 1.00 91.75 204 ALA A N 1
ATOM 1493 C CA . ALA A 1 204 ? 6.107 9.141 -16.518 1.00 91.75 204 ALA A CA 1
ATOM 1494 C C . ALA A 1 204 ? 7.387 8.295 -16.449 1.00 91.75 204 ALA A C 1
ATOM 1496 O O . ALA A 1 204 ? 7.362 7.145 -16.873 1.00 91.75 204 ALA A O 1
ATOM 1497 N N . ILE A 1 205 ? 8.447 8.807 -15.809 1.00 92.56 205 ILE A N 1
ATOM 1498 C CA . ILE A 1 205 ? 9.699 8.061 -15.587 1.00 92.56 205 ILE A CA 1
ATOM 1499 C C . ILE A 1 205 ? 9.423 6.759 -14.825 1.00 92.56 205 ILE A C 1
ATOM 1501 O O . ILE A 1 205 ? 9.931 5.699 -15.193 1.00 92.56 205 ILE A O 1
ATOM 1505 N N . ALA A 1 206 ? 8.587 6.821 -13.787 1.00 92.94 206 ALA A N 1
ATOM 1506 C CA . ALA A 1 206 ? 8.183 5.655 -13.009 1.00 92.94 206 ALA A CA 1
ATOM 1507 C C . ALA A 1 206 ? 7.451 4.591 -13.849 1.00 92.94 206 ALA A C 1
ATOM 1509 O O . ALA A 1 206 ? 7.804 3.412 -13.806 1.00 92.94 206 ALA A O 1
ATOM 1510 N N . ILE A 1 207 ? 6.444 4.996 -14.625 1.00 94.69 207 ILE A N 1
ATOM 1511 C CA . ILE A 1 207 ? 5.654 4.077 -15.458 1.00 94.69 207 ILE A CA 1
ATOM 1512 C C . ILE A 1 207 ? 6.507 3.491 -16.581 1.00 94.69 207 ILE A C 1
ATOM 1514 O O . ILE A 1 207 ? 6.459 2.285 -16.815 1.00 94.69 207 ILE A O 1
ATOM 1518 N N . ASP A 1 208 ? 7.319 4.312 -17.243 1.00 94.56 208 ASP A N 1
ATOM 1519 C CA . ASP A 1 208 ? 8.200 3.856 -18.317 1.00 94.56 208 ASP A CA 1
ATOM 1520 C C . ASP A 1 208 ? 9.252 2.874 -17.777 1.00 94.56 208 ASP A C 1
ATOM 1522 O O . ASP A 1 208 ? 9.537 1.863 -18.421 1.00 94.56 208 ASP A O 1
ATOM 1526 N N . THR A 1 209 ? 9.728 3.085 -16.543 1.00 94.44 209 THR A N 1
ATOM 1527 C CA . THR A 1 209 ? 10.589 2.126 -15.836 1.00 94.44 209 THR A CA 1
ATOM 1528 C C . THR A 1 209 ? 9.898 0.779 -15.647 1.00 94.44 209 THR A C 1
ATOM 1530 O O . THR A 1 209 ? 10.525 -0.245 -15.914 1.00 94.44 209 THR A O 1
ATOM 1533 N N . ILE A 1 210 ? 8.626 0.756 -15.221 1.00 95.44 210 ILE A N 1
ATOM 1534 C CA . ILE A 1 210 ? 7.839 -0.484 -15.074 1.00 95.44 210 ILE A CA 1
ATOM 1535 C C . ILE A 1 210 ? 7.686 -1.177 -16.431 1.00 95.44 210 ILE A C 1
ATOM 1537 O O . ILE A 1 210 ? 7.933 -2.379 -16.536 1.00 95.44 210 ILE A O 1
ATOM 1541 N N . ILE A 1 211 ? 7.320 -0.435 -17.477 1.00 95.88 211 ILE A N 1
ATOM 1542 C CA . ILE A 1 211 ? 7.118 -0.975 -18.830 1.00 95.88 211 ILE A CA 1
ATOM 1543 C C . ILE A 1 211 ? 8.419 -1.572 -19.384 1.00 95.88 211 ILE A C 1
ATOM 1545 O O . ILE A 1 211 ? 8.407 -2.665 -19.949 1.00 95.88 211 ILE A O 1
ATOM 1549 N N . ASN A 1 212 ? 9.562 -0.918 -19.161 1.00 94.62 212 ASN A N 1
ATOM 1550 C CA . ASN A 1 212 ? 10.865 -1.407 -19.610 1.00 94.62 212 ASN A CA 1
ATOM 1551 C C . ASN A 1 212 ? 11.253 -2.764 -18.994 1.00 94.62 212 ASN A C 1
ATOM 1553 O O . ASN A 1 212 ? 12.072 -3.482 -19.569 1.00 94.62 212 ASN A O 1
ATOM 1557 N N . GLN A 1 213 ? 10.663 -3.154 -17.856 1.00 92.38 213 GLN A N 1
ATOM 1558 C CA . GLN A 1 213 ? 10.947 -4.454 -17.236 1.00 92.38 213 GLN A CA 1
ATOM 1559 C C . GLN A 1 213 ? 10.364 -5.637 -18.000 1.00 92.38 213 GLN A C 1
ATOM 1561 O O . GLN A 1 213 ? 10.849 -6.758 -17.834 1.00 92.38 213 GLN A O 1
ATOM 1566 N N . LYS A 1 214 ? 9.383 -5.400 -18.878 1.00 92.88 214 LYS A N 1
ATOM 1567 C CA . LYS A 1 214 ? 8.730 -6.441 -19.672 1.00 92.88 214 LYS A CA 1
ATOM 1568 C C . LYS A 1 214 ? 9.738 -7.328 -20.397 1.00 92.88 214 LYS A C 1
ATOM 1570 O O . LYS A 1 214 ? 9.690 -8.541 -20.266 1.00 92.88 214 LYS A O 1
ATOM 1575 N N . ARG A 1 215 ? 10.750 -6.731 -21.038 1.00 88.94 215 ARG A N 1
ATOM 1576 C CA . ARG A 1 215 ? 11.803 -7.477 -21.753 1.00 88.94 215 ARG A CA 1
ATOM 1577 C C . ARG A 1 215 ? 12.577 -8.461 -20.868 1.00 88.94 215 ARG A C 1
ATOM 1579 O O . ARG A 1 215 ? 13.042 -9.479 -21.361 1.00 88.94 215 ARG A O 1
ATOM 1586 N N . PHE A 1 216 ? 12.741 -8.164 -19.576 1.00 88.19 216 PHE A N 1
ATOM 1587 C CA . PHE A 1 216 ? 13.408 -9.063 -18.629 1.00 88.19 216 PHE A CA 1
ATOM 1588 C C . PHE A 1 216 ? 12.456 -10.126 -18.086 1.00 88.19 216 PHE A C 1
ATOM 1590 O O . PHE A 1 216 ? 12.899 -11.229 -17.773 1.00 88.19 216 PHE A O 1
ATOM 1597 N N . ASN A 1 217 ? 11.166 -9.801 -17.990 1.00 88.69 217 ASN A N 1
ATOM 1598 C CA . ASN A 1 217 ? 10.133 -10.728 -17.548 1.00 88.69 217 ASN A CA 1
ATOM 1599 C C . ASN A 1 217 ? 9.764 -11.754 -18.634 1.00 88.69 217 ASN A C 1
ATOM 1601 O O . ASN A 1 217 ? 9.581 -12.928 -18.306 1.00 88.69 217 ASN A O 1
ATOM 1605 N N . ASP A 1 218 ? 9.780 -11.343 -19.904 1.00 87.94 218 ASP A N 1
ATOM 1606 C CA . ASP A 1 218 ? 9.501 -12.188 -21.073 1.00 87.94 218 ASP A CA 1
ATOM 1607 C C . ASP A 1 218 ? 10.683 -13.107 -21.434 1.00 87.94 218 ASP A C 1
ATOM 1609 O O . ASP A 1 218 ? 10.492 -14.184 -21.992 1.00 87.94 218 ASP A O 1
ATOM 1613 N N . ALA A 1 219 ? 11.917 -12.732 -21.071 1.00 81.44 219 ALA A N 1
ATOM 1614 C CA . ALA A 1 219 ? 13.143 -13.468 -21.411 1.00 81.44 219 ALA A CA 1
ATOM 1615 C C . ALA A 1 219 ? 13.311 -14.833 -20.700 1.00 81.44 219 ALA A C 1
ATOM 1617 O O . ALA A 1 219 ? 14.353 -15.472 -20.845 1.00 81.44 219 ALA A O 1
ATOM 1618 N N . GLY A 1 220 ? 12.332 -15.278 -19.903 1.00 74.44 220 GLY A N 1
ATOM 1619 C CA . GLY A 1 220 ? 12.294 -16.611 -19.283 1.00 74.44 220 GLY A CA 1
ATOM 1620 C C . GLY A 1 220 ? 13.260 -16.851 -18.111 1.00 74.44 220 GLY A C 1
ATOM 1621 O O . GLY A 1 220 ? 13.129 -17.857 -17.419 1.00 74.44 220 GLY A O 1
ATOM 1622 N N . ASP A 1 221 ? 14.198 -15.940 -17.832 1.00 82.56 221 ASP A N 1
ATOM 1623 C CA . ASP A 1 221 ? 15.140 -16.060 -16.710 1.00 82.56 221 ASP A CA 1
ATOM 1624 C C . ASP A 1 221 ? 14.522 -15.551 -15.399 1.00 82.56 221 ASP A C 1
ATOM 1626 O O . ASP A 1 221 ? 14.498 -14.349 -15.117 1.00 82.56 221 ASP A O 1
ATOM 1630 N N . ASP A 1 222 ? 14.077 -16.482 -14.553 1.00 78.81 222 ASP A N 1
ATOM 1631 C CA . ASP A 1 222 ? 13.476 -16.188 -13.247 1.00 78.81 222 ASP A CA 1
ATOM 1632 C C . ASP A 1 222 ? 14.361 -15.341 -12.320 1.00 78.81 222 ASP A C 1
ATOM 1634 O O . ASP A 1 222 ? 13.840 -14.634 -11.455 1.00 78.81 222 ASP A O 1
ATOM 1638 N N . LYS A 1 223 ? 15.692 -15.364 -12.484 1.00 79.19 223 LYS A N 1
ATOM 1639 C CA . LYS A 1 223 ? 16.600 -14.526 -11.680 1.00 79.19 223 LYS A CA 1
ATOM 1640 C C . LYS A 1 223 ? 16.602 -13.073 -12.146 1.00 79.19 223 LYS A C 1
ATOM 1642 O O . LYS A 1 223 ? 16.906 -12.175 -11.364 1.00 79.19 223 LYS A O 1
ATOM 1647 N N . LYS A 1 224 ? 16.282 -12.820 -13.413 1.00 82.00 224 LYS A N 1
ATOM 1648 C CA . LYS A 1 224 ? 16.240 -11.464 -13.971 1.00 82.00 224 LYS A CA 1
ATOM 1649 C C . LYS A 1 224 ? 14.870 -10.823 -13.846 1.00 82.00 224 LYS A C 1
ATOM 1651 O O . LYS A 1 224 ? 14.824 -9.593 -13.899 1.00 82.00 224 LYS A O 1
ATOM 1656 N N . LYS A 1 225 ? 13.821 -11.616 -13.607 1.00 87.75 225 LYS A N 1
ATOM 1657 C CA . LYS A 1 225 ? 12.461 -11.120 -13.394 1.00 87.75 225 LYS A CA 1
ATOM 1658 C C . LYS A 1 225 ? 12.404 -10.056 -12.304 1.00 87.75 225 LYS A C 1
ATOM 1660 O O . LYS A 1 225 ? 13.003 -10.209 -11.234 1.00 87.75 225 LYS A O 1
ATOM 1665 N N . LEU A 1 226 ? 11.658 -8.995 -12.589 1.00 89.94 226 LEU A N 1
ATOM 1666 C CA . LEU A 1 226 ? 11.420 -7.883 -11.683 1.00 89.94 226 LEU A CA 1
ATOM 1667 C C . LEU A 1 226 ? 9.916 -7.672 -11.522 1.00 89.94 226 LEU A C 1
ATOM 1669 O O . LEU A 1 226 ? 9.225 -7.293 -12.469 1.00 89.94 226 LEU A O 1
ATOM 1673 N N . TYR A 1 227 ? 9.426 -7.915 -10.309 1.00 93.06 227 TYR A N 1
ATOM 1674 C CA . TYR A 1 227 ? 8.028 -7.702 -9.944 1.00 93.06 227 TYR A CA 1
ATOM 1675 C C . TYR A 1 227 ? 7.839 -6.249 -9.525 1.00 93.06 227 TYR A C 1
ATOM 1677 O O . TYR A 1 227 ? 8.617 -5.724 -8.729 1.00 93.06 227 TYR A O 1
ATOM 1685 N N . CYS A 1 228 ? 6.831 -5.587 -10.074 1.00 94.88 228 CYS A N 1
ATOM 1686 C CA . CYS A 1 228 ? 6.612 -4.164 -9.865 1.00 94.88 228 CYS A CA 1
ATOM 1687 C C . CYS A 1 228 ? 5.432 -3.935 -8.917 1.00 94.88 228 CYS A C 1
ATOM 1689 O O . CYS A 1 228 ? 4.423 -4.631 -8.975 1.00 94.88 228 CYS A O 1
ATOM 1691 N N . ILE A 1 229 ? 5.545 -2.947 -8.039 1.00 95.88 229 ILE A N 1
ATOM 1692 C CA . ILE A 1 229 ? 4.466 -2.485 -7.172 1.00 95.88 229 ILE A CA 1
ATOM 1693 C C . ILE A 1 229 ? 4.352 -0.978 -7.367 1.00 95.88 229 ILE A C 1
ATOM 1695 O O . ILE A 1 229 ? 5.292 -0.240 -7.082 1.00 95.88 229 ILE A O 1
ATOM 1699 N N . TYR A 1 230 ? 3.209 -0.515 -7.859 1.00 96.50 230 TYR A N 1
ATOM 1700 C CA . TYR A 1 230 ? 2.912 0.906 -7.990 1.00 96.50 230 TYR A CA 1
ATOM 1701 C C . TYR A 1 230 ? 1.911 1.308 -6.910 1.00 96.50 230 TYR A C 1
ATOM 1703 O O . TYR A 1 230 ? 0.785 0.815 -6.888 1.00 96.50 230 TYR A O 1
ATOM 1711 N N . VAL A 1 231 ? 2.330 2.181 -5.998 1.00 95.75 231 VAL A N 1
ATOM 1712 C CA . VAL A 1 231 ? 1.514 2.667 -4.887 1.00 95.75 231 VAL A CA 1
ATOM 1713 C C . VAL A 1 231 ? 1.081 4.098 -5.173 1.00 95.75 231 VAL A C 1
ATOM 1715 O O . VAL A 1 231 ? 1.877 5.030 -5.070 1.00 95.75 231 VAL A O 1
ATOM 1718 N N . ALA A 1 232 ? -0.194 4.275 -5.497 1.00 94.88 232 ALA A N 1
ATOM 1719 C CA . ALA A 1 232 ? -0.814 5.578 -5.669 1.00 94.88 232 ALA A CA 1
ATOM 1720 C C . ALA A 1 232 ? -1.375 6.078 -4.331 1.00 94.88 232 ALA A C 1
ATOM 1722 O O . ALA A 1 232 ? -2.300 5.476 -3.782 1.00 94.88 232 ALA A O 1
ATOM 1723 N N . VAL A 1 233 ? -0.846 7.197 -3.831 1.00 92.44 233 VAL A N 1
ATOM 1724 C CA . VAL A 1 233 ? -1.281 7.844 -2.583 1.00 92.44 233 VAL A CA 1
ATOM 1725 C C . VAL A 1 233 ? -1.880 9.209 -2.891 1.00 92.44 233 VAL A C 1
ATOM 1727 O O . VAL A 1 233 ? -1.246 10.058 -3.519 1.00 92.44 233 VAL A O 1
ATOM 1730 N N . GLY A 1 234 ? -3.127 9.428 -2.478 1.00 90.44 234 GLY A N 1
ATOM 1731 C CA . GLY A 1 234 ? -3.845 10.688 -2.657 1.00 90.44 234 GLY A CA 1
ATOM 1732 C C . GLY A 1 234 ? -3.983 11.111 -4.125 1.00 90.44 234 GLY A C 1
ATOM 1733 O O . GLY A 1 234 ? -4.070 12.302 -4.437 1.00 90.44 234 GLY A O 1
ATOM 1734 N N . GLN A 1 235 ? -3.932 10.165 -5.066 1.00 92.00 235 GLN A N 1
ATOM 1735 C CA . GLN A 1 235 ? -4.128 10.444 -6.490 1.00 92.00 235 GLN A CA 1
ATOM 1736 C C . GLN A 1 235 ? -5.616 10.492 -6.841 1.00 92.00 235 GLN A C 1
ATOM 1738 O O . GLN A 1 235 ? -6.467 9.922 -6.151 1.00 92.00 235 GLN A O 1
ATOM 1743 N N . LYS A 1 236 ? -5.950 11.181 -7.937 1.00 92.19 236 LYS A N 1
ATOM 1744 C CA . LYS A 1 236 ? -7.312 11.146 -8.484 1.00 92.19 236 LYS A CA 1
ATOM 1745 C C . LYS A 1 236 ? -7.578 9.760 -9.065 1.00 92.19 236 LYS A C 1
ATOM 1747 O O . LYS A 1 236 ? -6.731 9.213 -9.769 1.00 92.19 236 LYS A O 1
ATOM 1752 N N . ARG A 1 237 ? -8.785 9.230 -8.847 1.00 91.81 237 ARG A N 1
ATOM 1753 C CA . ARG A 1 237 ? -9.193 7.916 -9.375 1.00 91.81 237 ARG A CA 1
ATOM 1754 C C . ARG A 1 237 ? -9.028 7.821 -10.898 1.00 91.81 237 ARG A C 1
ATOM 1756 O O . ARG A 1 237 ? -8.572 6.799 -11.398 1.00 91.81 237 ARG A O 1
ATOM 1763 N N . SER A 1 238 ? -9.327 8.899 -11.627 1.00 93.25 238 SER A N 1
ATOM 1764 C CA . SER A 1 238 ? -9.142 8.970 -13.084 1.00 93.25 238 SER A CA 1
ATOM 1765 C C . SER A 1 238 ? -7.679 8.835 -13.510 1.00 93.25 238 SER A C 1
ATOM 1767 O O . SER A 1 238 ? -7.392 8.135 -14.476 1.00 93.25 238 SER A O 1
ATOM 1769 N N . THR A 1 239 ? -6.748 9.450 -12.776 1.00 92.62 239 THR A N 1
ATOM 1770 C CA . THR A 1 239 ? -5.308 9.340 -13.041 1.00 92.62 239 THR A CA 1
ATOM 1771 C C . THR A 1 239 ? -4.827 7.908 -12.829 1.00 92.62 239 THR A C 1
ATOM 1773 O O . THR A 1 239 ? -4.170 7.357 -13.703 1.00 92.62 239 THR A O 1
ATOM 1776 N N . VAL A 1 240 ? -5.219 7.262 -11.726 1.00 94.00 240 VAL A N 1
ATOM 1777 C CA . VAL A 1 240 ? -4.859 5.855 -11.471 1.00 94.00 240 VAL A CA 1
ATOM 1778 C C . VAL A 1 240 ? -5.418 4.941 -12.565 1.00 94.00 240 VAL A C 1
ATOM 1780 O O . VAL A 1 240 ? -4.693 4.100 -13.087 1.00 94.00 240 VAL A O 1
ATOM 1783 N N . ALA A 1 241 ? -6.670 5.146 -12.986 1.00 94.31 241 ALA A N 1
ATOM 1784 C CA . ALA A 1 241 ? -7.276 4.371 -14.068 1.00 94.31 241 ALA A CA 1
ATOM 1785 C C . ALA A 1 241 ? -6.527 4.530 -15.407 1.00 94.31 241 ALA A C 1
ATOM 1787 O O . ALA A 1 241 ? -6.319 3.545 -16.114 1.00 94.31 241 ALA A O 1
ATOM 1788 N N . GLN A 1 242 ? -6.070 5.742 -15.742 1.00 95.25 242 GLN A N 1
ATOM 1789 C CA . GLN A 1 242 ? -5.242 5.986 -16.932 1.00 95.25 242 GLN A CA 1
ATOM 1790 C C . GLN A 1 242 ? -3.898 5.251 -16.861 1.00 95.25 242 GLN A C 1
ATOM 1792 O O . GLN A 1 242 ? -3.446 4.700 -17.863 1.00 95.25 242 GLN A O 1
ATOM 1797 N N . ILE A 1 243 ? -3.277 5.212 -15.680 1.00 95.38 243 ILE A N 1
ATOM 1798 C CA . ILE A 1 243 ? -2.014 4.500 -15.454 1.00 95.38 243 ILE A CA 1
ATOM 1799 C C . ILE A 1 243 ? -2.214 2.991 -15.600 1.00 95.38 243 ILE A C 1
ATOM 1801 O O . ILE A 1 243 ? -1.477 2.354 -16.348 1.00 95.38 243 ILE A O 1
ATOM 1805 N N . VAL A 1 244 ? -3.241 2.428 -14.956 1.00 95.94 244 VAL A N 1
ATOM 1806 C CA . VAL A 1 244 ? -3.591 1.003 -15.079 1.00 95.94 244 VAL A CA 1
ATOM 1807 C C . VAL A 1 244 ? -3.860 0.641 -16.537 1.00 95.94 244 VAL A C 1
ATOM 1809 O O . VAL A 1 244 ? -3.354 -0.373 -17.014 1.00 95.94 244 VAL A O 1
ATOM 1812 N N . LYS A 1 245 ? -4.593 1.485 -17.274 1.00 96.25 245 LYS A N 1
ATOM 1813 C CA . LYS A 1 245 ? -4.824 1.289 -18.708 1.00 96.25 245 LYS A CA 1
ATOM 1814 C C . LYS A 1 245 ? -3.506 1.262 -19.486 1.00 96.25 245 LYS A C 1
ATOM 1816 O O . LYS A 1 245 ? -3.254 0.298 -20.192 1.00 96.25 245 LYS A O 1
ATOM 1821 N N . ARG A 1 246 ? -2.625 2.250 -19.294 1.00 96.62 246 ARG A N 1
ATOM 1822 C CA . ARG A 1 246 ? -1.320 2.309 -19.976 1.00 96.62 246 ARG A CA 1
ATOM 1823 C C . ARG A 1 246 ? -0.436 1.096 -19.666 1.00 96.62 246 ARG A C 1
ATOM 1825 O O . ARG A 1 246 ? 0.211 0.570 -20.566 1.00 96.62 246 ARG A O 1
ATOM 1832 N N . LEU A 1 247 ? -0.424 0.635 -18.415 1.00 96.31 247 LEU A N 1
ATOM 1833 C CA . LEU A 1 247 ? 0.285 -0.585 -18.021 1.00 96.31 247 LEU A CA 1
ATOM 1834 C C . LEU A 1 247 ? -0.339 -1.838 -18.651 1.00 96.31 247 LEU A C 1
ATOM 1836 O O . LEU A 1 247 ? 0.386 -2.757 -19.020 1.00 96.31 247 LEU A O 1
ATOM 1840 N N . THR A 1 248 ? -1.666 -1.877 -18.791 1.00 95.69 248 THR A N 1
ATOM 1841 C CA . THR A 1 248 ? -2.382 -2.987 -19.438 1.00 95.69 248 THR A CA 1
ATOM 1842 C C . THR A 1 248 ? -2.067 -3.030 -20.931 1.00 95.69 248 THR A C 1
ATOM 1844 O O . THR A 1 248 ? -1.642 -4.069 -21.425 1.00 95.69 248 THR A O 1
ATOM 1847 N N . ASP A 1 249 ? -2.178 -1.893 -21.621 1.00 96.06 249 ASP A N 1
ATOM 1848 C CA . ASP A 1 249 ? -1.918 -1.758 -23.059 1.00 96.06 249 ASP A CA 1
ATOM 1849 C C . ASP A 1 249 ? -0.460 -2.120 -23.408 1.00 96.06 249 ASP A C 1
ATOM 1851 O O . ASP A 1 249 ? -0.183 -2.710 -24.450 1.00 96.06 249 ASP A O 1
ATOM 1855 N N . ALA A 1 250 ? 0.487 -1.826 -22.510 1.00 94.81 250 ALA A N 1
ATOM 1856 C CA . ALA A 1 250 ? 1.891 -2.208 -22.663 1.00 94.81 250 ALA A CA 1
ATOM 1857 C C . ALA A 1 250 ? 2.179 -3.691 -22.327 1.00 94.81 250 ALA A C 1
ATOM 1859 O O . ALA A 1 250 ? 3.275 -4.189 -22.607 1.00 94.81 250 ALA A O 1
ATOM 1860 N N . GLY A 1 251 ? 1.228 -4.417 -21.731 1.00 94.38 251 GLY A N 1
ATOM 1861 C CA . GLY A 1 251 ? 1.431 -5.774 -21.206 1.00 94.38 251 GLY A CA 1
ATOM 1862 C C . GLY A 1 251 ? 2.342 -5.818 -19.974 1.00 94.38 251 GLY A C 1
ATOM 1863 O O . GLY A 1 251 ? 3.078 -6.777 -19.781 1.00 94.38 251 GLY A O 1
ATOM 1864 N N . ALA A 1 252 ? 2.347 -4.751 -19.171 1.00 95.44 252 ALA A N 1
ATOM 1865 C CA . ALA A 1 252 ? 3.133 -4.640 -17.943 1.00 95.44 252 ALA A CA 1
ATOM 1866 C C . ALA A 1 252 ? 2.345 -5.034 -16.680 1.00 95.44 252 ALA A C 1
ATOM 1868 O O . ALA A 1 252 ? 2.929 -5.202 -15.607 1.00 95.44 252 ALA A O 1
ATOM 1869 N N . MET A 1 253 ? 1.019 -5.182 -16.782 1.00 95.00 253 MET A N 1
ATOM 1870 C CA . MET A 1 253 ? 0.178 -5.566 -15.642 1.00 95.00 253 MET A CA 1
ATOM 1871 C C . MET A 1 253 ? 0.483 -6.973 -15.121 1.00 95.00 253 MET A C 1
ATOM 1873 O O . MET A 1 253 ? 0.389 -7.184 -13.918 1.00 95.00 253 MET A O 1
ATOM 1877 N N . ASP A 1 254 ? 0.922 -7.904 -15.968 1.00 93.56 254 ASP A N 1
ATOM 1878 C CA . ASP A 1 254 ? 1.136 -9.314 -15.593 1.00 93.56 254 ASP A CA 1
ATOM 1879 C C . ASP A 1 254 ? 2.167 -9.512 -14.472 1.00 93.56 254 ASP A C 1
ATOM 1881 O O . ASP A 1 254 ? 2.134 -10.504 -13.748 1.00 93.56 254 ASP A O 1
ATOM 1885 N N . TYR A 1 255 ? 3.073 -8.551 -14.294 1.00 94.25 255 TYR A N 1
ATOM 1886 C CA . TYR A 1 255 ? 4.083 -8.548 -13.235 1.00 94.25 255 TYR A CA 1
ATOM 1887 C C . TYR A 1 255 ? 3.961 -7.345 -12.292 1.00 94.25 255 TYR A C 1
ATOM 1889 O O . TYR A 1 255 ? 4.867 -7.111 -11.487 1.00 94.25 255 TYR A O 1
ATOM 1897 N N . THR A 1 256 ? 2.866 -6.581 -12.379 1.00 96.62 256 THR A N 1
ATOM 1898 C CA . THR A 1 256 ? 2.659 -5.360 -11.594 1.00 96.62 256 THR A CA 1
ATOM 1899 C C . THR A 1 256 ? 1.469 -5.493 -10.649 1.00 96.62 256 THR A C 1
ATOM 1901 O O . THR A 1 256 ? 0.395 -5.943 -11.040 1.00 96.62 256 THR A O 1
ATOM 1904 N N . ILE A 1 257 ? 1.649 -5.059 -9.403 1.00 96.31 257 ILE A N 1
ATOM 1905 C CA . ILE A 1 257 ? 0.576 -4.854 -8.424 1.00 96.31 257 ILE A CA 1
ATOM 1906 C C . ILE A 1 257 ? 0.329 -3.355 -8.317 1.00 96.31 257 ILE A C 1
ATOM 1908 O O . ILE A 1 257 ? 1.278 -2.587 -8.145 1.00 96.31 257 ILE A O 1
ATOM 1912 N N . VAL A 1 258 ? -0.928 -2.927 -8.382 1.00 97.12 258 VAL A N 1
ATOM 1913 C CA . VAL A 1 258 ? -1.285 -1.525 -8.147 1.00 97.12 258 VAL A CA 1
ATOM 1914 C C . VAL A 1 258 ? -2.002 -1.409 -6.810 1.00 97.12 258 VAL A C 1
ATOM 1916 O O . VAL A 1 258 ? -3.094 -1.944 -6.646 1.00 97.12 258 VAL A O 1
ATOM 1919 N N . VAL A 1 259 ? -1.398 -0.696 -5.862 1.00 96.56 259 VAL A N 1
ATOM 1920 C CA . VAL A 1 259 ? -2.029 -0.321 -4.592 1.00 96.56 259 VAL A CA 1
ATOM 1921 C C . VAL A 1 259 ? -2.549 1.100 -4.739 1.00 96.56 259 VAL A C 1
ATOM 1923 O O . VAL A 1 259 ? -1.788 2.006 -5.069 1.00 96.56 259 VAL A O 1
ATOM 1926 N N . SER A 1 260 ? -3.837 1.312 -4.509 1.00 95.88 260 SER A N 1
ATOM 1927 C CA . SER A 1 260 ? -4.478 2.609 -4.704 1.00 95.88 260 SER A CA 1
ATOM 1928 C C . SER A 1 260 ? -5.188 3.060 -3.436 1.00 95.88 260 SER A C 1
ATOM 1930 O O . SER A 1 260 ? -6.203 2.486 -3.052 1.00 95.88 260 SER A O 1
ATOM 1932 N N . ALA A 1 261 ? -4.695 4.147 -2.845 1.00 94.38 261 ALA A N 1
ATOM 1933 C CA . ALA A 1 261 ? -5.428 4.959 -1.884 1.00 94.38 261 ALA A CA 1
ATOM 1934 C C . ALA A 1 261 ? -5.621 6.353 -2.486 1.00 94.38 261 ALA A C 1
ATOM 1936 O O . ALA A 1 261 ? -4.710 7.179 -2.535 1.00 94.38 261 ALA A O 1
ATOM 1937 N N . THR A 1 262 ? -6.808 6.587 -3.025 1.00 92.56 262 THR A N 1
ATOM 1938 C CA . THR A 1 262 ? -7.186 7.816 -3.716 1.00 92.56 262 THR A CA 1
ATOM 1939 C C . THR A 1 262 ? -7.408 8.971 -2.743 1.00 92.56 262 THR A C 1
ATOM 1941 O O . THR A 1 262 ? -7.585 8.779 -1.545 1.00 92.56 262 THR A O 1
ATOM 1944 N N . ALA A 1 263 ? -7.452 10.197 -3.268 1.00 88.50 263 ALA A N 1
ATOM 1945 C CA . ALA A 1 263 ? -7.733 11.393 -2.465 1.00 88.50 263 ALA A CA 1
ATOM 1946 C C . ALA A 1 263 ? -9.120 11.388 -1.787 1.00 88.50 263 ALA A C 1
ATOM 1948 O O . ALA A 1 263 ? -9.356 12.184 -0.885 1.00 88.50 263 ALA A O 1
ATOM 1949 N N . SER A 1 264 ? -10.039 10.532 -2.244 1.00 87.50 264 SER A N 1
ATOM 1950 C CA . SER A 1 264 ? -11.376 10.370 -1.661 1.00 87.50 264 SER A CA 1
ATOM 1951 C C . SER A 1 264 ? -11.413 9.362 -0.513 1.00 87.50 264 SER A C 1
ATOM 1953 O O . SER A 1 264 ? -12.428 9.277 0.173 1.00 87.50 264 SER A O 1
ATOM 1955 N N . ASP A 1 265 ? -10.341 8.592 -0.321 1.00 90.50 265 ASP A N 1
ATOM 1956 C CA . ASP A 1 265 ? -10.253 7.603 0.746 1.00 90.50 265 ASP A CA 1
ATOM 1957 C C . ASP A 1 265 ? -9.829 8.266 2.060 1.00 90.50 265 ASP A C 1
ATOM 1959 O O . ASP A 1 265 ? -9.197 9.327 2.071 1.00 90.50 265 ASP A O 1
ATOM 1963 N N . ALA A 1 266 ? -10.158 7.625 3.182 1.00 90.00 266 ALA A N 1
ATOM 1964 C CA . ALA A 1 266 ? -9.834 8.134 4.510 1.00 90.00 266 ALA A CA 1
ATOM 1965 C C . ALA A 1 266 ? -8.318 8.366 4.672 1.00 90.00 266 ALA A C 1
ATOM 1967 O O . ALA A 1 266 ? -7.501 7.574 4.193 1.00 90.00 266 ALA A O 1
ATOM 1968 N N . ALA A 1 267 ? -7.928 9.424 5.390 1.00 89.00 267 ALA A N 1
ATOM 1969 C CA . ALA A 1 267 ? -6.515 9.741 5.627 1.00 89.00 267 ALA A CA 1
ATOM 1970 C C . ALA A 1 267 ? -5.708 8.552 6.201 1.00 89.00 267 ALA A C 1
ATOM 1972 O O . ALA A 1 267 ? -4.607 8.298 5.709 1.00 89.00 267 ALA A O 1
ATOM 1973 N N . PRO A 1 268 ? -6.241 7.742 7.138 1.00 90.69 268 PRO A N 1
ATOM 1974 C CA . PRO A 1 268 ? -5.544 6.551 7.620 1.00 90.69 268 PRO A CA 1
ATOM 1975 C C . PRO A 1 268 ? -5.249 5.504 6.532 1.00 90.69 268 PRO A C 1
ATOM 1977 O O . PRO A 1 268 ? -4.185 4.890 6.557 1.00 90.69 268 PRO A O 1
ATOM 1980 N N . LEU A 1 269 ? -6.136 5.328 5.543 1.00 90.88 269 LEU A N 1
ATOM 1981 C CA . LEU A 1 269 ? -5.909 4.420 4.407 1.00 90.88 269 LEU A CA 1
ATOM 1982 C C . LEU A 1 269 ? -4.803 4.944 3.486 1.00 90.88 269 LEU A C 1
ATOM 1984 O O . LEU A 1 269 ? -3.928 4.183 3.071 1.00 90.88 269 LEU A O 1
ATOM 1988 N N . GLN A 1 270 ? -4.811 6.248 3.195 1.00 91.25 270 GLN A N 1
ATOM 1989 C CA . GLN A 1 270 ? -3.755 6.887 2.403 1.00 91.25 270 GLN A CA 1
ATOM 1990 C C . GLN A 1 270 ? -2.391 6.771 3.090 1.00 91.25 270 GLN A C 1
ATOM 1992 O O . GLN A 1 270 ? -1.382 6.517 2.434 1.00 91.25 270 GLN A O 1
ATOM 1997 N N . PHE A 1 271 ? -2.367 6.886 4.417 1.00 89.00 271 PHE A N 1
ATOM 1998 C CA . PHE A 1 271 ? -1.159 6.686 5.200 1.00 89.00 271 PHE A CA 1
ATOM 1999 C C . PHE A 1 271 ? -0.685 5.227 5.189 1.00 89.00 271 PHE A C 1
ATOM 2001 O O . PHE A 1 271 ? 0.518 4.982 5.124 1.00 89.00 271 PHE A O 1
ATOM 2008 N N . LEU A 1 272 ? -1.605 4.260 5.229 1.00 90.50 272 LEU A N 1
ATOM 2009 C CA . LEU A 1 272 ? -1.282 2.834 5.267 1.00 90.50 272 LEU A CA 1
ATOM 2010 C C . LEU A 1 272 ? -0.758 2.301 3.921 1.00 90.50 272 LEU A C 1
ATOM 2012 O O . LEU A 1 272 ? 0.093 1.412 3.905 1.00 90.50 272 LEU A O 1
ATOM 2016 N N . ALA A 1 273 ? -1.218 2.855 2.794 1.00 92.25 273 ALA A N 1
ATOM 2017 C CA . ALA A 1 273 ? -0.937 2.339 1.451 1.00 92.25 273 ALA A CA 1
ATOM 2018 C C . ALA A 1 273 ? 0.555 2.063 1.150 1.00 92.25 273 ALA A C 1
ATOM 2020 O O . ALA A 1 273 ? 0.857 0.970 0.657 1.00 92.25 273 ALA A O 1
ATOM 2021 N N . PRO A 1 274 ? 1.516 2.954 1.472 1.00 91.81 274 PRO A N 1
ATOM 2022 C CA . PRO A 1 274 ? 2.941 2.671 1.280 1.00 91.81 274 PRO A CA 1
ATOM 2023 C C . PRO A 1 274 ? 3.458 1.482 2.087 1.00 91.81 274 PRO A C 1
ATOM 2025 O O . PRO A 1 274 ? 4.295 0.720 1.600 1.00 91.81 274 PRO A O 1
ATOM 2028 N N . TYR A 1 275 ? 2.940 1.274 3.296 1.00 90.69 275 TYR A N 1
ATOM 2029 C CA . TYR A 1 275 ? 3.320 0.134 4.122 1.00 90.69 275 TYR A CA 1
ATOM 2030 C C . TYR A 1 275 ? 2.734 -1.170 3.569 1.00 90.69 275 TYR A C 1
ATOM 2032 O O . TYR A 1 275 ? 3.431 -2.185 3.523 1.00 90.69 275 TYR A O 1
ATOM 2040 N N . SER A 1 276 ? 1.498 -1.138 3.070 1.00 92.12 276 SER A N 1
ATOM 2041 C CA . SER A 1 276 ? 0.877 -2.282 2.393 1.00 92.12 276 SER A CA 1
ATOM 2042 C C . SER A 1 276 ? 1.626 -2.661 1.118 1.00 92.12 276 SER A C 1
ATOM 2044 O O . SER A 1 276 ? 1.941 -3.833 0.907 1.00 92.12 276 SER A O 1
ATOM 2046 N N . GLY A 1 277 ? 2.019 -1.668 0.313 1.00 92.00 277 GLY A N 1
ATOM 2047 C CA . GLY A 1 277 ? 2.889 -1.881 -0.841 1.00 92.00 277 GLY A CA 1
ATOM 2048 C C . GLY A 1 277 ? 4.238 -2.490 -0.446 1.00 92.00 277 GLY A C 1
ATOM 2049 O O . GLY A 1 277 ? 4.697 -3.433 -1.092 1.00 92.00 277 GLY A O 1
ATOM 2050 N N . CYS A 1 278 ? 4.847 -2.019 0.651 1.00 90.94 278 CYS A N 1
ATOM 2051 C CA . CYS A 1 278 ? 6.061 -2.629 1.197 1.00 90.94 278 CYS A CA 1
ATOM 2052 C C . CYS A 1 278 ? 5.844 -4.110 1.524 1.00 90.94 278 CYS A C 1
ATOM 2054 O O . CYS A 1 278 ? 6.631 -4.934 1.075 1.00 90.94 278 CYS A O 1
ATOM 2056 N N . ALA A 1 279 ? 4.783 -4.466 2.254 1.00 90.75 279 ALA A N 1
ATOM 2057 C CA . ALA A 1 279 ? 4.501 -5.857 2.615 1.00 90.75 279 ALA A CA 1
ATOM 2058 C C . ALA A 1 279 ? 4.348 -6.764 1.377 1.00 90.75 279 ALA A C 1
ATOM 2060 O O . ALA A 1 279 ? 4.903 -7.865 1.338 1.00 90.75 279 ALA A O 1
ATOM 2061 N N . MET A 1 280 ? 3.677 -6.275 0.329 1.00 92.00 280 MET A N 1
ATOM 2062 C CA . MET A 1 280 ? 3.554 -6.983 -0.951 1.00 92.00 280 MET A CA 1
ATOM 2063 C C . MET A 1 280 ? 4.910 -7.140 -1.657 1.00 92.00 280 MET A C 1
ATOM 2065 O O . MET A 1 280 ? 5.226 -8.223 -2.143 1.00 92.00 280 MET A O 1
ATOM 2069 N N . GLY A 1 281 ? 5.750 -6.101 -1.671 1.00 90.31 281 GLY A N 1
ATOM 2070 C CA . GLY A 1 281 ? 7.104 -6.161 -2.235 1.00 90.31 281 GLY A CA 1
ATOM 2071 C C . GLY A 1 281 ? 8.052 -7.088 -1.465 1.00 90.31 281 GLY A C 1
ATOM 2072 O O . GLY A 1 281 ? 8.862 -7.807 -2.055 1.00 90.31 281 GLY A O 1
ATOM 2073 N N . GLU A 1 282 ? 7.934 -7.119 -0.141 1.00 88.56 282 GLU A N 1
ATOM 2074 C CA . GLU A 1 282 ? 8.756 -7.960 0.727 1.00 88.56 282 GLU A CA 1
ATOM 2075 C C . GLU A 1 282 ? 8.479 -9.444 0.562 1.00 88.56 282 GLU A C 1
ATOM 2077 O O . GLU A 1 282 ? 9.407 -10.249 0.664 1.00 88.56 282 GLU A O 1
ATOM 2082 N N . PHE A 1 283 ? 7.244 -9.813 0.224 1.00 90.44 283 PHE A N 1
ATOM 2083 C CA . PHE A 1 283 ? 6.930 -11.185 -0.146 1.00 90.44 283 PHE A CA 1
ATOM 2084 C C . PHE A 1 283 ? 7.830 -11.675 -1.290 1.00 90.44 283 PHE A C 1
ATOM 2086 O O . PHE A 1 283 ? 8.394 -12.767 -1.211 1.00 90.44 283 PHE A O 1
ATOM 2093 N N . PHE A 1 284 ? 8.028 -10.872 -2.337 1.00 89.19 284 PHE A N 1
ATOM 2094 C CA . PHE A 1 284 ? 8.912 -11.246 -3.444 1.00 89.19 284 PHE A CA 1
ATOM 2095 C C . PHE A 1 284 ? 10.377 -11.305 -2.992 1.00 89.19 284 PHE A C 1
ATOM 2097 O O . PHE A 1 284 ? 11.066 -12.290 -3.271 1.00 89.19 284 PHE A O 1
ATOM 2104 N N . ARG A 1 285 ? 10.828 -10.314 -2.212 1.00 86.19 285 ARG A N 1
ATOM 2105 C CA . ARG A 1 285 ? 12.186 -10.268 -1.645 1.00 86.19 285 ARG A CA 1
ATOM 2106 C C . ARG A 1 285 ? 12.550 -11.528 -0.861 1.00 86.19 285 ARG A C 1
ATOM 2108 O O . ARG A 1 285 ? 13.608 -12.124 -1.082 1.00 86.19 285 ARG A O 1
ATOM 2115 N N . ASP A 1 286 ? 11.685 -11.910 0.076 1.00 86.00 286 ASP A N 1
ATOM 2116 C CA . ASP A 1 286 ? 11.938 -12.981 1.045 1.00 86.00 286 ASP A CA 1
ATOM 2117 C C . ASP A 1 286 ? 11.812 -14.376 0.414 1.00 86.00 286 ASP A C 1
ATOM 2119 O O . ASP A 1 286 ? 12.317 -15.365 0.958 1.00 86.00 286 ASP A O 1
ATOM 2123 N N . ASN A 1 287 ? 11.196 -14.443 -0.770 1.00 86.88 287 ASN A N 1
ATOM 2124 C CA . ASN A 1 287 ? 11.165 -15.612 -1.645 1.00 86.88 287 ASN A CA 1
ATOM 2125 C C . ASN A 1 287 ? 12.271 -15.591 -2.716 1.00 86.88 287 ASN A C 1
ATOM 2127 O O . ASN A 1 287 ? 12.249 -16.390 -3.649 1.00 86.88 287 ASN A O 1
ATOM 2131 N N . GLY A 1 288 ? 13.261 -14.704 -2.583 1.00 83.31 288 GLY A N 1
ATOM 2132 C CA . GLY A 1 288 ? 14.442 -14.670 -3.442 1.00 83.31 288 GLY A CA 1
ATOM 2133 C C . GLY A 1 288 ? 14.198 -14.133 -4.858 1.00 83.31 288 GLY A C 1
ATOM 2134 O O . GLY A 1 288 ? 15.044 -14.344 -5.731 1.00 83.31 288 GLY A O 1
ATOM 2135 N N . LYS A 1 289 ? 13.065 -13.456 -5.072 1.00 88.31 289 LYS A N 1
ATOM 2136 C CA . LYS A 1 289 ? 12.719 -12.710 -6.287 1.00 88.31 289 LYS A CA 1
ATOM 2137 C C . LYS A 1 289 ? 13.150 -11.240 -6.124 1.00 88.31 289 LYS A C 1
ATOM 2139 O O . LYS A 1 289 ? 13.424 -10.787 -5.010 1.00 88.31 289 LYS A O 1
ATOM 2144 N N . HIS A 1 290 ? 13.205 -10.489 -7.222 1.00 89.50 290 HIS A N 1
ATOM 2145 C CA . HIS A 1 290 ? 13.473 -9.048 -7.184 1.00 89.50 290 HIS A CA 1
ATOM 2146 C C . HIS A 1 290 ? 12.172 -8.256 -7.267 1.00 89.50 290 HIS A C 1
ATOM 2148 O O . HIS A 1 290 ? 11.285 -8.612 -8.043 1.00 89.50 290 HIS A O 1
ATOM 2154 N N . ALA A 1 291 ? 12.080 -7.164 -6.509 1.00 90.81 291 ALA A N 1
ATOM 2155 C CA . ALA A 1 291 ? 10.927 -6.277 -6.551 1.00 90.81 291 ALA A CA 1
ATOM 2156 C C . ALA A 1 291 ? 11.335 -4.809 -6.681 1.00 90.81 291 ALA A C 1
ATOM 2158 O O . ALA A 1 291 ? 12.282 -4.355 -6.031 1.00 90.81 291 ALA A O 1
ATOM 2159 N N . LEU A 1 292 ? 10.572 -4.090 -7.498 1.00 92.44 292 LEU A N 1
ATOM 2160 C CA . LEU A 1 292 ? 10.587 -2.645 -7.659 1.00 92.44 292 LEU A CA 1
ATOM 2161 C C . LEU A 1 292 ? 9.298 -2.092 -7.060 1.00 92.44 292 LEU A C 1
ATOM 2163 O O . LEU A 1 292 ? 8.217 -2.490 -7.483 1.00 92.44 292 LEU A O 1
ATOM 2167 N N . ILE A 1 293 ? 9.398 -1.166 -6.114 1.00 93.94 293 ILE A N 1
ATOM 2168 C CA . ILE A 1 293 ? 8.241 -0.433 -5.604 1.00 93.94 293 ILE A CA 1
ATOM 2169 C C . ILE A 1 293 ? 8.396 1.063 -5.863 1.00 93.94 293 ILE A C 1
ATOM 2171 O O . ILE A 1 293 ? 9.460 1.650 -5.644 1.00 93.94 293 ILE A O 1
ATOM 2175 N N . ILE A 1 294 ? 7.307 1.655 -6.338 1.00 93.88 294 ILE A N 1
ATOM 2176 C CA . ILE A 1 294 ? 7.181 3.067 -6.674 1.00 93.88 294 ILE A CA 1
ATOM 2177 C C . ILE A 1 294 ? 6.080 3.661 -5.804 1.00 93.88 294 ILE A C 1
ATOM 2179 O O . ILE A 1 294 ? 4.965 3.142 -5.792 1.00 93.88 294 ILE A O 1
ATOM 2183 N N . PHE A 1 295 ? 6.381 4.759 -5.114 1.00 92.44 295 PHE A N 1
ATOM 2184 C CA . PHE A 1 295 ? 5.403 5.522 -4.345 1.00 92.44 295 PHE A CA 1
ATOM 2185 C C . PHE A 1 295 ? 5.092 6.845 -5.059 1.00 92.44 295 PHE A C 1
ATOM 2187 O O . PHE A 1 295 ? 5.990 7.648 -5.292 1.00 92.44 295 PHE A O 1
ATOM 2194 N N . ASP A 1 296 ? 3.824 7.077 -5.395 1.00 89.88 296 ASP A N 1
ATOM 2195 C CA . ASP A 1 296 ? 3.338 8.269 -6.102 1.00 89.88 296 ASP A CA 1
ATOM 2196 C C . ASP A 1 296 ? 2.102 8.840 -5.376 1.00 89.88 296 ASP A C 1
ATOM 2198 O O . ASP A 1 296 ? 0.957 8.477 -5.650 1.00 89.88 296 ASP A O 1
ATOM 2202 N N . ASP A 1 297 ? 2.250 9.719 -4.389 1.00 81.75 297 ASP A N 1
ATOM 2203 C CA . ASP A 1 297 ? 3.471 10.406 -3.939 1.00 81.75 297 ASP A CA 1
ATOM 2204 C C . ASP A 1 297 ? 3.525 10.408 -2.395 1.00 81.75 297 ASP A C 1
ATOM 2206 O O . ASP A 1 297 ? 2.502 10.566 -1.727 1.00 81.75 297 ASP A O 1
ATOM 2210 N N . LEU A 1 298 ? 4.717 10.220 -1.815 1.00 82.31 298 LEU A N 1
ATOM 2211 C CA . LEU A 1 298 ? 4.931 10.198 -0.358 1.00 82.31 298 LEU A CA 1
ATOM 2212 C C . LEU A 1 298 ? 4.750 11.568 0.313 1.00 82.31 298 LEU A C 1
ATOM 2214 O O . LEU A 1 298 ? 4.428 11.638 1.495 1.00 82.31 298 LEU A O 1
ATOM 2218 N N . SER A 1 299 ? 4.914 12.669 -0.409 1.00 80.19 299 SER A N 1
ATOM 2219 C CA . SER A 1 299 ? 4.663 14.026 0.084 1.00 80.19 299 SER A CA 1
ATOM 2220 C C . SER A 1 299 ? 3.200 14.190 0.481 1.00 80.19 299 SER A C 1
ATOM 2222 O O . SER A 1 299 ? 2.912 14.781 1.519 1.00 80.19 299 SER A O 1
ATOM 2224 N N . LYS A 1 300 ? 2.272 13.592 -0.281 1.00 81.62 300 LYS A N 1
ATOM 2225 C CA . LYS A 1 300 ? 0.856 13.534 0.104 1.00 81.62 300 LYS A CA 1
ATOM 2226 C C . LYS A 1 300 ? 0.641 12.729 1.371 1.00 81.62 300 LYS A C 1
ATOM 2228 O O . LYS A 1 300 ? -0.167 13.151 2.181 1.00 81.62 300 LYS A O 1
ATOM 2233 N N . GLN A 1 301 ? 1.376 11.632 1.562 1.00 78.94 301 GLN A N 1
ATOM 2234 C CA . GLN A 1 301 ? 1.338 10.846 2.797 1.00 78.94 301 GLN A CA 1
ATOM 2235 C C . GLN A 1 301 ? 1.820 11.661 4.009 1.00 78.94 301 GLN A C 1
ATOM 2237 O O . GLN A 1 301 ? 1.227 11.588 5.082 1.00 78.94 301 GLN A O 1
ATOM 2242 N N . ALA A 1 302 ? 2.887 12.445 3.832 1.00 74.81 302 ALA A N 1
ATOM 2243 C CA . ALA A 1 302 ? 3.535 13.198 4.903 1.00 74.81 302 ALA A CA 1
ATOM 2244 C C . ALA A 1 302 ? 2.677 14.346 5.454 1.00 74.81 302 ALA A C 1
ATOM 2246 O O . ALA A 1 302 ? 2.825 14.712 6.616 1.00 74.81 302 ALA A O 1
ATOM 2247 N N . VAL A 1 303 ? 1.784 14.907 4.635 1.00 79.75 303 VAL A N 1
ATOM 2248 C CA . VAL A 1 303 ? 0.886 16.004 5.035 1.00 79.75 303 VAL A CA 1
ATOM 2249 C C . VAL A 1 303 ? -0.484 15.523 5.519 1.00 79.75 303 VAL A C 1
ATOM 2251 O O . VAL A 1 303 ? -1.352 16.350 5.795 1.00 79.75 303 VAL A O 1
ATOM 2254 N N . LEU A 1 304 ? -0.715 14.206 5.601 1.00 81.25 304 LEU A N 1
ATOM 2255 C CA . LEU A 1 304 ? -2.012 13.679 6.021 1.00 81.25 304 LEU A CA 1
ATOM 2256 C C . LEU A 1 304 ? -2.310 14.048 7.480 1.00 81.25 304 LEU A C 1
ATOM 2258 O O . LEU A 1 304 ? -1.459 13.842 8.350 1.00 81.25 304 LEU A O 1
ATOM 2262 N N . PRO A 1 305 ? -3.536 14.511 7.779 1.00 74.50 305 PRO A N 1
ATOM 2263 C CA . PRO A 1 305 ? -3.973 14.742 9.146 1.00 74.50 305 PRO A CA 1
ATOM 2264 C C . PRO A 1 305 ? -4.288 13.396 9.813 1.00 74.50 305 PRO A C 1
ATOM 2266 O O . PRO A 1 305 ? -5.435 12.961 9.864 1.00 74.50 305 PRO A O 1
ATOM 2269 N N . VAL A 1 306 ? -3.251 12.706 10.292 1.00 77.44 306 VAL A N 1
ATOM 2270 C CA . VAL A 1 306 ? -3.371 11.468 11.075 1.00 77.44 306 VAL A CA 1
ATOM 2271 C C . VAL A 1 306 ? -2.923 11.696 12.521 1.00 77.44 306 VAL A C 1
ATOM 2273 O O . VAL A 1 306 ? -2.034 12.517 12.763 1.00 77.44 306 VAL A O 1
ATOM 2276 N N . PRO A 1 307 ? -3.491 10.981 13.511 1.00 72.12 307 PRO A N 1
ATOM 2277 C CA . PRO A 1 307 ? -3.100 11.153 14.908 1.00 72.12 307 PRO A CA 1
ATOM 2278 C C . PRO A 1 307 ? -1.596 10.930 15.124 1.00 72.12 307 PRO A C 1
ATOM 2280 O O . PRO A 1 307 ? -1.015 9.996 14.577 1.00 72.12 307 PRO A O 1
ATOM 2283 N N . ALA A 1 308 ? -0.948 11.715 15.990 1.00 72.62 308 ALA A N 1
ATOM 2284 C CA . ALA A 1 308 ? 0.497 11.589 16.240 1.00 72.62 308 ALA A CA 1
ATOM 2285 C C . ALA A 1 308 ? 0.911 10.183 16.719 1.00 72.62 308 ALA A C 1
ATOM 2287 O O . ALA A 1 308 ? 1.975 9.674 16.367 1.00 72.62 308 ALA A O 1
ATOM 2288 N N . ARG A 1 309 ? 0.047 9.508 17.487 1.00 64.56 309 ARG A N 1
ATOM 2289 C CA . ARG A 1 309 ? 0.279 8.107 17.861 1.00 64.56 309 ARG A CA 1
ATOM 2290 C C . ARG A 1 309 ? 0.238 7.162 16.658 1.00 64.56 309 ARG A C 1
ATOM 2292 O O . ARG A 1 309 ? 0.982 6.189 16.651 1.00 64.56 309 ARG A O 1
ATOM 2299 N N . PHE A 1 310 ? -0.562 7.465 15.636 1.00 74.56 310 PHE A N 1
ATOM 2300 C CA . PHE A 1 310 ? -0.690 6.655 14.422 1.00 74.56 310 PHE A CA 1
ATOM 2301 C C . PHE A 1 310 ? 0.613 6.729 13.637 1.00 74.56 310 PHE A C 1
ATOM 2303 O O . PHE A 1 310 ? 1.141 5.714 13.202 1.00 74.56 310 PHE A O 1
ATOM 2310 N N . TRP A 1 311 ? 1.210 7.923 13.597 1.00 70.19 311 TRP A N 1
ATOM 2311 C CA . TRP A 1 311 ? 2.575 8.112 13.124 1.00 70.19 311 TRP A CA 1
ATOM 2312 C C . TRP A 1 311 ? 3.550 7.226 13.920 1.00 70.19 311 TRP A C 1
ATOM 2314 O O . TRP A 1 311 ? 4.314 6.466 13.339 1.00 70.19 311 TRP A O 1
ATOM 2324 N N . SER A 1 312 ? 3.509 7.272 15.256 1.00 64.31 312 SER A N 1
ATOM 2325 C CA . SER A 1 312 ? 4.486 6.582 16.118 1.00 64.31 312 SER A CA 1
ATOM 2326 C C . SER A 1 312 ? 4.503 5.053 16.020 1.00 64.31 312 SER A C 1
ATOM 2328 O O . SER A 1 312 ? 5.564 4.471 16.276 1.00 64.31 312 SER A O 1
ATOM 2330 N N . VAL A 1 313 ? 3.358 4.454 15.672 1.00 60.75 313 VAL A N 1
ATOM 2331 C CA . VAL A 1 313 ? 3.208 3.022 15.382 1.00 60.75 313 VAL A CA 1
ATOM 2332 C C . VAL A 1 313 ? 4.084 2.695 14.182 1.00 60.75 313 VAL A C 1
ATOM 2334 O O . VAL A 1 313 ? 5.098 2.022 14.304 1.00 60.75 313 VAL A O 1
ATOM 2337 N N . PHE A 1 314 ? 3.816 3.350 13.059 1.00 60.22 314 PHE A N 1
ATOM 2338 C CA . PHE A 1 314 ? 4.402 2.982 11.787 1.00 60.22 314 PHE A CA 1
ATOM 2339 C C . PHE A 1 314 ? 5.775 3.623 11.534 1.00 60.22 314 PHE A C 1
ATOM 2341 O O . PHE A 1 314 ? 5.930 4.572 10.758 1.00 60.22 314 PHE A O 1
ATOM 2348 N N . ARG A 1 315 ? 6.834 3.049 12.111 1.00 56.19 315 ARG A N 1
ATOM 2349 C CA . ARG A 1 315 ? 8.200 3.613 12.003 1.00 56.19 315 ARG A CA 1
ATOM 2350 C C . ARG A 1 315 ? 8.968 3.204 10.749 1.00 56.19 315 ARG A C 1
ATOM 2352 O O . ARG A 1 315 ? 10.029 3.752 10.451 1.00 56.19 315 ARG A O 1
ATOM 2359 N N . ARG A 1 316 ? 8.450 2.239 9.988 1.00 54.53 316 ARG A N 1
ATOM 2360 C CA . ARG A 1 316 ? 9.152 1.630 8.845 1.00 54.53 316 ARG A CA 1
ATOM 2361 C C . ARG A 1 316 ? 9.422 2.597 7.686 1.00 54.53 316 ARG A C 1
ATOM 2363 O O . ARG A 1 316 ? 10.466 2.494 7.045 1.00 54.53 316 ARG A O 1
ATOM 2370 N N . VAL A 1 317 ? 8.501 3.531 7.446 1.00 50.31 317 VAL A N 1
ATOM 2371 C CA . VAL A 1 317 ? 8.593 4.565 6.396 1.00 50.31 317 VAL A CA 1
ATOM 2372 C C . VAL A 1 317 ? 8.984 5.933 6.998 1.00 50.31 317 VAL A C 1
ATOM 2374 O O . VAL A 1 317 ? 9.207 6.898 6.284 1.00 50.31 317 VAL A O 1
ATOM 2377 N N . GLN A 1 318 ? 9.178 6.042 8.317 1.00 36.03 318 GLN A N 1
ATOM 2378 C CA . GLN A 1 318 ? 9.431 7.332 8.979 1.00 36.03 318 GLN A CA 1
ATOM 2379 C C . GLN A 1 318 ? 10.816 7.947 8.759 1.00 36.03 318 GLN A C 1
ATOM 2381 O O . GLN A 1 318 ? 11.035 9.091 9.146 1.00 36.03 318 GLN A O 1
ATOM 2386 N N . SER A 1 319 ? 11.764 7.247 8.134 1.00 29.34 319 SER A N 1
ATOM 2387 C CA . SER A 1 319 ? 13.043 7.864 7.747 1.00 29.34 319 SER A CA 1
ATOM 2388 C C . SER A 1 319 ? 12.989 8.576 6.388 1.00 29.34 319 SER A C 1
ATOM 2390 O O . SER A 1 319 ? 14.040 8.774 5.783 1.00 29.34 319 SER A O 1
ATOM 2392 N N . PHE A 1 320 ? 11.802 8.938 5.887 1.00 33.72 320 PHE A N 1
ATOM 2393 C CA . PHE A 1 320 ? 11.630 9.481 4.540 1.00 33.72 320 PHE A CA 1
ATOM 2394 C C . PHE A 1 320 ? 10.928 10.839 4.552 1.00 33.72 320 PHE A C 1
ATOM 2396 O O . PHE A 1 320 ? 9.711 10.948 4.664 1.00 33.72 320 PHE A O 1
ATOM 2403 N N . SER A 1 321 ? 11.734 11.885 4.393 1.00 25.12 321 SER A N 1
ATOM 2404 C CA . SER A 1 321 ? 11.299 13.159 3.837 1.00 25.12 321 SER A CA 1
ATOM 2405 C C . SER A 1 321 ? 11.521 13.086 2.324 1.00 25.12 321 SER A C 1
ATOM 2407 O O . SER A 1 321 ? 12.666 13.099 1.882 1.00 25.12 321 SER A O 1
ATOM 2409 N N . G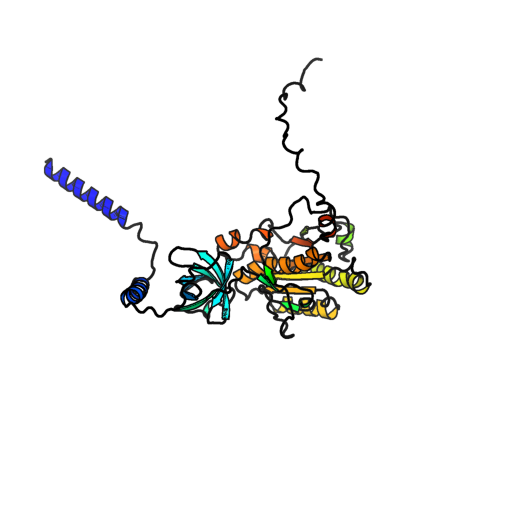LN A 1 322 ? 10.411 13.038 1.583 1.00 27.05 322 GLN A N 1
ATOM 2410 C CA . GLN A 1 322 ? 10.262 13.228 0.131 1.00 27.05 322 GLN A CA 1
ATOM 2411 C C . GLN A 1 322 ? 10.662 12.049 -0.803 1.00 27.05 322 GLN A C 1
ATOM 2413 O O . GLN A 1 322 ? 11.723 11.441 -0.691 1.00 27.05 322 GLN A O 1
ATOM 2418 N N . GLU A 1 323 ? 9.696 11.699 -1.671 1.00 37.25 323 GLU A N 1
ATOM 2419 C CA . GLU A 1 323 ? 9.690 10.948 -2.955 1.00 37.25 323 GLU A CA 1
ATOM 2420 C C . GLU A 1 323 ? 10.692 9.786 -3.199 1.00 37.25 323 GLU A C 1
ATOM 2422 O O . GLU A 1 323 ? 11.452 9.779 -4.159 1.00 37.25 323 GLU A O 1
ATOM 2427 N N . THR A 1 324 ? 10.693 8.729 -2.388 1.00 32.38 324 THR A N 1
ATOM 2428 C CA . THR A 1 324 ? 11.677 7.631 -2.523 1.00 32.38 324 THR A CA 1
ATOM 2429 C C . THR A 1 324 ? 11.174 6.433 -3.355 1.00 32.38 324 THR A C 1
ATOM 2431 O O . THR A 1 324 ? 10.022 6.049 -3.242 1.00 32.38 324 THR A O 1
ATOM 2434 N N . PHE A 1 325 ? 12.035 5.772 -4.134 1.00 41.81 325 PHE A N 1
ATOM 2435 C CA . PHE A 1 325 ? 11.871 4.400 -4.644 1.00 41.81 325 PHE A CA 1
ATOM 2436 C C . PHE A 1 325 ? 12.361 3.386 -3.606 1.00 41.81 325 PHE A C 1
ATOM 2438 O O . PHE A 1 325 ? 13.316 3.653 -2.873 1.00 41.81 325 PHE A O 1
ATOM 2445 N N . PHE A 1 326 ? 11.801 2.175 -3.603 1.00 40.12 326 PHE A N 1
ATOM 2446 C CA . PHE A 1 326 ? 12.441 1.033 -2.944 1.00 40.12 326 PHE A CA 1
ATOM 2447 C C . PHE A 1 326 ? 12.729 -0.060 -3.966 1.00 40.12 326 PHE A C 1
ATOM 2449 O O . PHE A 1 326 ? 11.849 -0.523 -4.689 1.00 40.12 326 PHE A O 1
ATOM 2456 N N . PHE A 1 327 ? 13.971 -0.524 -3.988 1.00 34.50 327 PHE A N 1
ATOM 2457 C CA . PHE A 1 327 ? 14.311 -1.791 -4.603 1.00 34.50 327 PHE A CA 1
ATOM 2458 C C . PHE A 1 327 ? 14.622 -2.793 -3.494 1.00 34.50 327 PHE A C 1
ATOM 2460 O O . PHE A 1 327 ? 15.435 -2.529 -2.606 1.00 34.50 327 PHE A O 1
ATOM 2467 N N . PHE A 1 328 ? 14.009 -3.972 -3.547 1.00 33.41 328 PHE A N 1
ATOM 2468 C CA . PHE A 1 328 ? 14.353 -5.064 -2.645 1.00 33.41 328 PHE A CA 1
ATOM 2469 C C . PHE A 1 328 ? 15.318 -6.056 -3.309 1.00 33.41 328 PHE A C 1
ATOM 2471 O O . PHE A 1 328 ? 15.022 -6.629 -4.357 1.00 33.41 328 PHE A O 1
ATOM 2478 N N . ASN A 1 329 ? 16.491 -6.257 -2.695 1.00 28.69 329 ASN A N 1
ATOM 2479 C CA . ASN A 1 329 ? 17.473 -7.249 -3.142 1.00 28.69 329 ASN A CA 1
ATOM 2480 C C . ASN A 1 329 ? 17.134 -8.651 -2.603 1.00 28.69 329 ASN A C 1
ATOM 2482 O O . ASN A 1 329 ? 16.648 -8.794 -1.481 1.00 28.69 329 ASN A O 1
ATOM 2486 N N . LYS A 1 330 ? 17.439 -9.673 -3.402 1.00 31.62 330 LYS A N 1
ATOM 2487 C CA . LYS A 1 330 ? 17.254 -11.101 -3.140 1.00 31.62 330 LYS A CA 1
ATOM 2488 C C . LYS A 1 330 ? 17.768 -11.505 -1.753 1.00 31.62 330 LYS A C 1
ATOM 2490 O O . LYS A 1 330 ? 18.962 -11.403 -1.472 1.00 31.62 330 LYS A O 1
ATOM 2495 N N . PHE A 1 331 ? 16.885 -12.027 -0.897 1.00 31.11 331 PHE A N 1
ATOM 2496 C CA . PHE A 1 331 ? 17.292 -12.611 0.382 1.00 31.11 331 PHE A CA 1
ATOM 2497 C C . PHE A 1 331 ? 17.771 -14.052 0.166 1.00 31.11 331 PHE A C 1
ATOM 2499 O O . PHE A 1 331 ? 16.999 -14.926 -0.231 1.00 31.11 331 PHE A O 1
ATOM 2506 N N . ASN A 1 332 ? 19.052 -14.334 0.419 1.00 28.91 332 ASN A N 1
ATOM 2507 C CA . ASN A 1 332 ? 19.586 -15.683 0.248 1.00 28.91 332 ASN A CA 1
ATOM 2508 C C . ASN A 1 332 ? 19.334 -16.518 1.517 1.00 28.91 332 ASN A C 1
ATOM 2510 O O . ASN A 1 332 ? 20.151 -16.552 2.437 1.00 28.91 332 ASN A O 1
ATOM 2514 N N . LYS A 1 333 ? 18.190 -17.215 1.578 1.00 30.03 333 LYS A N 1
ATOM 2515 C CA . LYS A 1 333 ? 17.855 -18.159 2.670 1.00 30.03 333 LYS A CA 1
ATOM 2516 C C . LYS A 1 333 ? 18.882 -19.298 2.825 1.00 30.03 333 LYS A C 1
ATOM 2518 O O . LYS A 1 333 ? 18.933 -19.923 3.884 1.00 30.03 333 LYS A O 1
ATOM 2523 N N . SER A 1 334 ? 19.715 -19.549 1.810 1.00 25.48 334 SER A N 1
ATOM 2524 C CA . SER A 1 334 ? 20.635 -20.692 1.756 1.00 25.48 334 SER A CA 1
ATOM 2525 C C . SER A 1 334 ? 21.770 -20.662 2.789 1.00 25.48 334 SER A C 1
ATOM 2527 O O . SER A 1 334 ? 22.324 -21.714 3.085 1.00 25.48 334 SER A O 1
ATOM 2529 N N . ILE A 1 335 ? 22.104 -19.511 3.386 1.00 29.86 335 ILE A N 1
ATOM 2530 C CA . ILE A 1 335 ? 23.225 -19.421 4.348 1.00 29.86 335 ILE A CA 1
ATOM 2531 C C . ILE A 1 335 ? 22.821 -19.900 5.759 1.00 29.86 335 ILE A C 1
ATOM 2533 O O . ILE A 1 335 ? 23.676 -20.173 6.596 1.00 29.86 335 ILE A O 1
ATOM 2537 N N . ARG A 1 336 ? 21.523 -20.081 6.052 1.00 27.77 336 ARG A N 1
ATOM 2538 C CA . ARG A 1 336 ? 21.080 -20.498 7.398 1.00 27.77 336 ARG A CA 1
ATOM 2539 C C . ARG A 1 336 ? 21.059 -22.005 7.654 1.00 27.77 336 ARG A C 1
ATOM 2541 O O . ARG A 1 336 ? 20.998 -22.381 8.818 1.00 27.77 336 ARG A O 1
ATOM 2548 N N . LYS A 1 337 ? 21.124 -22.867 6.631 1.00 27.58 337 LYS A N 1
ATOM 2549 C CA . LYS A 1 337 ? 21.095 -24.329 6.845 1.00 27.58 337 LYS A CA 1
ATOM 2550 C C . LYS A 1 337 ? 22.471 -24.987 7.016 1.00 27.58 337 LYS A C 1
ATOM 2552 O O . LYS A 1 337 ? 22.501 -26.145 7.406 1.00 27.58 337 LYS A O 1
ATOM 2557 N N . SER A 1 338 ? 23.586 -24.285 6.788 1.00 28.33 338 SER A N 1
ATOM 2558 C CA . SER A 1 338 ? 24.931 -24.895 6.819 1.00 28.33 338 SER A CA 1
ATOM 2559 C C . SER A 1 338 ? 25.886 -24.367 7.896 1.00 28.33 338 SER A C 1
ATOM 2561 O O . SER A 1 338 ? 27.004 -24.863 7.984 1.00 28.33 338 SER A O 1
ATOM 2563 N N . THR A 1 339 ? 25.487 -23.393 8.723 1.00 29.30 339 THR A N 1
ATOM 2564 C CA . THR A 1 339 ? 26.406 -22.759 9.702 1.00 29.30 339 THR A CA 1
ATOM 2565 C C . THR A 1 339 ? 25.926 -22.859 11.152 1.00 29.30 339 THR A C 1
ATOM 2567 O O . THR A 1 339 ? 26.454 -22.189 12.031 1.00 29.30 339 THR A O 1
ATOM 2570 N N . ILE A 1 340 ? 24.946 -23.724 11.427 1.00 32.56 340 ILE A N 1
ATOM 2571 C CA . ILE A 1 340 ? 24.641 -24.177 12.791 1.00 32.56 340 ILE A CA 1
ATOM 2572 C C . ILE A 1 340 ? 25.109 -25.630 12.887 1.00 32.56 340 ILE A C 1
ATOM 2574 O O . ILE A 1 340 ? 24.320 -26.558 13.000 1.00 32.56 340 ILE A O 1
ATOM 2578 N N . ASN A 1 341 ? 26.423 -25.822 12.770 1.00 27.38 341 ASN A N 1
ATOM 2579 C CA . ASN A 1 341 ? 27.081 -26.969 13.375 1.00 27.38 341 ASN A CA 1
ATOM 2580 C C . ASN A 1 341 ? 27.741 -26.456 14.653 1.00 27.38 341 ASN A C 1
ATOM 2582 O O . ASN A 1 341 ? 28.604 -25.580 14.616 1.00 27.38 341 ASN A O 1
ATOM 2586 N N . ASN A 1 342 ? 27.267 -26.983 15.779 1.00 39.06 342 ASN A N 1
ATOM 2587 C CA . ASN A 1 342 ? 27.791 -26.772 17.122 1.00 39.06 342 ASN A CA 1
ATOM 2588 C C . ASN A 1 342 ? 29.322 -26.872 17.143 1.00 39.06 342 ASN A C 1
ATOM 2590 O O . ASN A 1 342 ? 29.850 -27.976 17.031 1.00 39.06 342 ASN A O 1
ATOM 2594 N N . LYS A 1 343 ? 30.004 -25.725 17.279 1.00 30.20 343 LYS A N 1
ATOM 2595 C CA . LYS A 1 343 ? 31.363 -25.517 17.831 1.00 30.20 343 LYS A CA 1
ATOM 2596 C C . LYS A 1 343 ? 31.767 -24.058 17.574 1.00 30.20 343 LYS A C 1
ATOM 2598 O O . LYS A 1 343 ? 32.355 -23.739 16.548 1.00 30.20 343 LYS A O 1
ATOM 2603 N N . GLY A 1 344 ? 31.427 -23.149 18.489 1.00 31.52 344 GLY A N 1
ATOM 2604 C CA . GLY A 1 344 ? 31.818 -21.740 18.340 1.00 31.52 344 GLY A CA 1
ATOM 2605 C C . GLY A 1 344 ? 31.379 -20.773 19.439 1.00 31.52 344 GLY A C 1
ATOM 2606 O O . GLY A 1 344 ? 31.877 -19.651 19.486 1.00 31.52 344 GLY A O 1
ATOM 2607 N N . GLU A 1 345 ? 30.509 -21.179 20.362 1.00 30.72 345 GLU A N 1
ATOM 2608 C CA . GLU A 1 345 ? 30.159 -20.362 21.527 1.00 30.72 345 GLU A CA 1
ATOM 2609 C C . GLU A 1 345 ? 31.185 -20.541 22.649 1.00 30.72 345 GLU A C 1
ATOM 2611 O O . GLU A 1 345 ? 30.949 -21.271 23.602 1.00 30.72 345 GLU A O 1
ATOM 2616 N N . GLN A 1 346 ? 32.349 -19.890 22.535 1.00 31.25 346 GLN A N 1
ATOM 2617 C CA . GLN A 1 346 ? 33.174 -19.592 23.721 1.00 31.25 346 GLN A CA 1
ATOM 2618 C C . GLN A 1 346 ? 34.221 -18.475 23.561 1.00 31.25 346 GLN A C 1
ATOM 2620 O O . GLN A 1 346 ? 35.013 -18.262 24.476 1.00 31.25 346 GLN A O 1
ATOM 2625 N N . LYS A 1 347 ? 34.256 -17.709 22.455 1.00 31.05 347 LYS A N 1
ATOM 2626 C CA . LYS A 1 347 ? 35.378 -16.770 22.217 1.00 31.05 347 L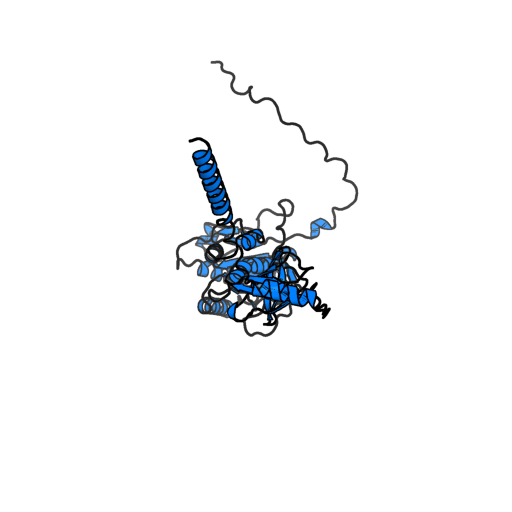YS A CA 1
ATOM 2627 C C . LYS A 1 347 ? 35.054 -15.320 21.847 1.00 31.05 347 LYS A C 1
ATOM 2629 O O . LYS A 1 347 ? 35.938 -14.622 21.365 1.00 31.05 347 LYS A O 1
ATOM 2634 N N . LEU A 1 348 ? 33.859 -14.812 22.153 1.00 31.86 348 LEU A N 1
ATOM 2635 C CA . LEU A 1 348 ? 33.557 -13.375 22.035 1.00 31.86 348 LEU A CA 1
ATOM 2636 C C . LEU A 1 348 ? 33.005 -12.786 23.341 1.00 31.86 348 LEU A C 1
ATOM 2638 O O . LEU A 1 348 ? 31.852 -12.387 23.447 1.00 31.86 348 LEU A O 1
ATOM 2642 N N . ARG A 1 349 ? 33.877 -12.706 24.350 1.00 29.31 349 ARG A N 1
ATOM 2643 C CA . ARG A 1 349 ? 33.756 -11.771 25.479 1.00 29.31 349 ARG A CA 1
ATOM 2644 C C . ARG A 1 349 ? 35.131 -11.214 25.842 1.00 29.31 349 ARG A C 1
ATOM 2646 O O . ARG A 1 349 ? 35.674 -11.567 26.879 1.00 29.31 349 ARG A O 1
ATOM 2653 N N . ARG A 1 350 ? 35.703 -10.364 24.985 1.00 26.44 350 ARG A N 1
ATOM 2654 C CA . ARG A 1 350 ? 36.738 -9.379 25.357 1.00 26.44 350 ARG A CA 1
ATOM 2655 C C . ARG A 1 350 ? 36.634 -8.179 24.412 1.00 26.44 350 ARG A C 1
ATOM 2657 O O . ARG A 1 350 ? 37.127 -8.229 23.293 1.00 26.44 350 ARG A O 1
ATOM 2664 N N . PHE A 1 351 ? 35.958 -7.122 24.857 1.00 28.86 351 PHE A N 1
ATOM 2665 C CA . PHE A 1 351 ? 36.142 -5.781 24.297 1.00 28.86 351 PHE A CA 1
ATOM 2666 C C . PHE A 1 351 ? 37.512 -5.255 24.765 1.00 28.86 351 PHE A C 1
ATOM 2668 O O . PHE A 1 351 ? 37.798 -5.380 25.958 1.00 28.86 351 PHE A O 1
ATOM 2675 N N . PRO A 1 352 ? 38.365 -4.677 23.900 1.00 30.22 352 PRO A N 1
ATOM 2676 C CA . PRO A 1 352 ? 39.526 -3.925 24.356 1.00 30.22 352 PRO A CA 1
ATOM 2677 C C . PRO A 1 352 ? 39.115 -2.512 24.799 1.00 30.22 352 PRO A C 1
ATOM 2679 O O . PRO A 1 352 ? 38.331 -1.836 24.134 1.00 30.22 352 PRO A O 1
ATOM 2682 N N . SER A 1 353 ? 39.648 -2.091 25.945 1.00 31.47 353 SER A N 1
ATOM 2683 C CA . SER A 1 353 ? 39.460 -0.783 26.584 1.00 31.47 353 SER A CA 1
ATOM 2684 C C . SER A 1 353 ? 39.987 0.386 25.725 1.00 31.47 353 SER A C 1
ATOM 2686 O O . SER A 1 353 ? 40.873 0.175 24.895 1.00 31.47 353 SER A O 1
ATOM 2688 N N . PRO A 1 354 ? 39.507 1.631 25.935 1.00 32.91 354 PRO A N 1
ATOM 2689 C CA . PRO A 1 354 ? 39.842 2.765 25.077 1.00 32.91 354 PRO A CA 1
ATOM 2690 C C . PRO A 1 354 ? 41.310 3.200 25.199 1.00 32.91 354 PRO A C 1
ATOM 2692 O O . PRO A 1 354 ? 41.867 3.300 26.294 1.00 32.91 354 PRO A O 1
ATOM 2695 N N . ILE A 1 355 ? 41.911 3.500 24.046 1.00 33.91 355 ILE A N 1
ATOM 2696 C CA . ILE A 1 355 ? 43.287 3.977 23.877 1.00 33.91 355 ILE A CA 1
ATOM 2697 C C . ILE A 1 355 ? 43.451 5.344 24.562 1.00 33.91 355 ILE A C 1
ATOM 2699 O O . ILE A 1 355 ? 42.920 6.355 24.107 1.00 33.91 355 ILE A O 1
ATOM 2703 N N . LYS A 1 356 ? 44.226 5.378 25.652 1.00 33.91 356 LYS A N 1
ATOM 2704 C CA . LYS A 1 356 ? 44.833 6.594 26.207 1.00 33.91 356 LYS A CA 1
ATOM 2705 C C . LYS A 1 356 ? 46.116 6.884 25.427 1.00 33.91 356 LYS A C 1
ATOM 2707 O O . LYS A 1 356 ? 47.048 6.099 25.547 1.00 33.91 356 LYS A O 1
ATOM 2712 N N . ASN A 1 357 ? 46.147 7.961 24.635 1.00 34.25 357 ASN A N 1
ATOM 2713 C CA . ASN A 1 357 ? 47.329 8.797 24.335 1.00 34.25 357 ASN A CA 1
ATOM 2714 C C . ASN A 1 357 ? 47.009 9.784 23.197 1.00 34.25 357 ASN A C 1
ATOM 2716 O O . ASN A 1 357 ? 47.329 9.535 22.040 1.00 34.25 357 ASN A O 1
ATOM 2720 N N . PHE A 1 358 ? 46.395 10.922 23.533 1.00 32.72 358 PHE A N 1
ATOM 2721 C CA . PHE A 1 358 ? 46.064 11.991 22.578 1.00 32.72 358 PHE A CA 1
ATOM 2722 C C . PHE A 1 358 ? 47.030 13.196 22.635 1.00 32.72 358 PHE A C 1
ATOM 2724 O O . PHE A 1 358 ? 46.703 14.262 22.140 1.00 32.72 358 PHE A O 1
ATOM 2731 N N . ASN A 1 359 ? 48.232 13.046 23.213 1.00 34.50 359 ASN A N 1
ATOM 2732 C CA . ASN A 1 359 ? 49.195 14.152 23.397 1.00 34.50 359 ASN A CA 1
ATOM 2733 C C . ASN A 1 359 ? 50.623 13.849 22.896 1.00 34.50 359 ASN A C 1
ATOM 2735 O O . ASN A 1 359 ? 51.601 14.291 23.490 1.00 34.50 359 ASN A O 1
ATOM 2739 N N . LYS A 1 360 ? 50.783 13.097 21.797 1.00 38.53 360 LYS A N 1
ATOM 2740 C CA . LYS A 1 360 ? 52.124 12.768 21.260 1.00 38.53 360 LYS A CA 1
ATOM 2741 C C . LYS A 1 360 ? 52.309 12.953 19.747 1.00 38.53 360 LYS A C 1
ATOM 2743 O O . LYS A 1 360 ? 53.161 12.292 19.169 1.00 38.53 360 LYS A O 1
ATOM 2748 N N . ILE A 1 361 ? 51.534 13.841 19.109 1.00 39.19 361 ILE A N 1
ATOM 2749 C CA . ILE A 1 361 ? 51.638 14.107 17.653 1.00 39.19 361 ILE A CA 1
ATOM 2750 C C . ILE A 1 361 ? 51.946 15.584 17.310 1.00 39.19 361 ILE A C 1
ATOM 2752 O O . ILE A 1 361 ? 52.236 15.894 16.163 1.00 39.19 361 ILE A O 1
ATOM 2756 N N . PHE A 1 362 ? 52.044 16.490 18.290 1.00 38.16 362 PHE A N 1
ATOM 2757 C CA . PHE A 1 362 ? 52.579 17.843 18.059 1.00 38.16 362 PHE A CA 1
ATOM 2758 C C . PHE A 1 362 ? 53.729 18.153 19.021 1.00 38.16 362 PHE A C 1
ATOM 2760 O O . PHE A 1 362 ? 53.561 18.826 20.034 1.00 38.16 362 PHE A O 1
ATOM 2767 N N . GLY A 1 363 ? 54.908 17.619 18.699 1.00 30.45 363 GLY A N 1
ATOM 2768 C CA . GLY A 1 363 ? 56.186 18.055 19.253 1.00 30.45 363 GLY A CA 1
ATOM 2769 C C . GLY A 1 363 ? 56.886 18.963 18.248 1.00 30.45 363 GLY A C 1
ATOM 2770 O O . GLY A 1 363 ? 57.282 18.504 17.182 1.00 30.45 363 GLY A O 1
ATOM 2771 N N . LYS A 1 364 ? 57.003 20.247 18.600 1.00 37.47 364 LYS A N 1
ATOM 2772 C CA . LYS A 1 364 ? 57.917 21.222 17.990 1.00 37.47 364 LYS A CA 1
ATOM 2773 C C . LYS A 1 364 ? 59.352 20.680 17.981 1.00 37.47 364 LYS A C 1
ATOM 2775 O O . LYS A 1 364 ? 59.738 20.029 18.950 1.00 37.47 364 LYS A O 1
ATOM 2780 N N . ASN A 1 365 ? 60.122 21.013 16.943 1.00 34.06 365 ASN A N 1
ATOM 2781 C CA . ASN A 1 365 ? 61.430 21.682 17.039 1.00 34.06 365 ASN A CA 1
ATOM 2782 C C . ASN A 1 365 ? 62.017 21.894 15.632 1.00 34.06 365 ASN A C 1
ATOM 2784 O O . ASN A 1 365 ? 62.114 20.939 14.864 1.00 34.06 365 ASN A O 1
ATOM 2788 N N . GLY A 1 366 ? 62.407 23.137 15.336 1.00 36.41 366 GLY A N 1
ATOM 2789 C CA . GLY A 1 366 ? 62.979 23.600 14.070 1.00 36.41 366 GLY A CA 1
ATOM 2790 C C . GLY A 1 366 ? 62.480 24.991 13.743 1.00 36.41 366 GLY A C 1
ATOM 2791 O O . GLY A 1 366 ? 61.563 25.065 12.899 1.00 36.41 366 GLY A O 1
#

Secondary structure (DSSP, 8-state):
-HHHHHHHHHHHHHHHHHHHHTTS-SS----HHHHHHHHHHHHTT------TTTEEEEEEEETTEEEEEE-TTPPTTEEEEETTS-EEEEEEE-SS-EEEEESS-GGG--TT-EEEEEEEESEEEESGGGTT-EE-TTS-B-SSS------EEEES--PPP-STTPPPP-SEE--S-HHHHHHSPEETT---B----TTSSHHHHHHHHHHHTHHHHHT--TTT-EEEEEEEEEE-HHHHHHHHHHHHHTT-GGGEEEEEEETTS-HHHHHHHHHHHHHHHHHHHHTT-EEEEEEE-HHHHHT----HHHHHH--SSTT--S-BEEEEPP--GGGGSSS--S--TTS---PPPP----SSS-----

pLDDT: mean 75.47, std 22.68, range [25.12, 97.12]

Organism: Caenorhabditis brenneri (NCBI:txid135651)

Sequence (366 aa):
MFAKRVVTALNTAVKVQNAGIATTARGMAASGSEVSKILEERILGTETGINLEETGKVLSIGDGIARVYGLKNIQAEEMVEFDSGIKGMAMNLDVDNVGVVVFGNDKVIREGDIVKRTGAIVDVPVGDGLLGRVVDALGNPIDGKGPINSAKRSRVEVKAPGIIPRLSVREPMLTGVKAVDSLVPIGRGQRELIIGDRQTGKTAIAIDTIINQKRFNDAGDDKKKLYCIYVAVGQKRSTVAQIVKRLTDAGAMDYTIVVSATASDAAPLQFLAPYSGCAMGEFFRDNGKHALIIFDDLSKQAVLPVPARFWSVFRRVQSFSQETFFFFNKFNKSIRKSTINNKGEQKLRRFPSPIKNFNKIFGKNG

Foldseek 3Di:
DVVVVVVVVVVVVVVVVVVVVVPPPPPDPPPPVLVVVVVCVVVVPPPPPPVLCFKWFFADDDLQKTKTFGVVPDDAQFWKAWPVRWIWGFFDDDPGTTITGTFFDRVVDDGGTMMGTPPDRQKAFADLQLQLFEAELRHAGPPPPDGGPGPDIDHLDDDDDDPVQDDDFDAWQDLVPPVCCPPPTHTQFDKDFDDDDPPPCSVVSVLSSLLVQVVQCVVPDQQSHEAEEEFEAQAAPVVLVVSSVVCVVSVSRRRYHYYDDHVPTRLLRSLSRVSSSVRRQVVCQAVQGKYKYFYNWCVNNVPRPDDPSSVVVRCPCVVDDTGMIGIRHHRDPPVPPPPPDPDDPDPPDDDDDDDPDPDDDDDDDD

Radius of gyration: 28.63 Å; chains: 1; bounding box: 92×74×87 Å